Protein AF-A0A7C5QD88-F1 (afdb_monomer)

pLDDT: mean 73.01, std 22.37, range [31.55, 97.88]

Nearest PDB structures (foldseek):
  8i4v-assembly1_A  TM=3.794E-01  e=3.112E-02  Saccharomyces cerevisiae S288C
  8tsc-assembly1_B  TM=4.139E-01  e=9.519E-02  Homo sapiens
  5fi4-assembly1_B  TM=4.188E-01  e=1.524E-01  Homo sapiens
  4ke2-assembly1_A  TM=5.888E-01  e=1.701E+00  Pseudopleuronectes americanus
  8dk2-assembly1_D  TM=2.712E-01  e=7.038E-01  Pseudomonas aeruginosa PA14

Sequence (225 aa):
MRVELLTALALTLFLLSSPLTAFAQEPNDIPLGKRITAELRSLIESHKDMVKEAVAEIKALKQELQEQKFSIIRQYLDEVKRARDEIKSQIDSLVNQFRAGNISRDDFLSQMYLLKERMKALAKSSEKLGELLSRFSKEASQKMRQTIEELKQANKEFGQSVAETARKIGETARAEALEHGRRAGNATQTGTQRGPPPRNEPPSQHAGSGANATQTHTPPGRRNR

Foldseek 3Di:
DPVVVVVVVVVVVVVPDDDDDDDDDDDDDCPLVNVLVVVLVVLVVVLVVLVVVLVVVLVVLVVVLVVVLVVLVVVLVVVLVVLVVVLVVVLVVLVVCVVVVVDDPVRSVVVVVVSVVSNVVSVVCVVVSVVVNVVSVVVSVVVNVVSVVVNVVSVVVSVVVVVVSVVVSVVVVVVVVVVVVVVVVVVVVPDDDDDDDDDDDDDDDDDDDDDDDDDDDDDDDDDDD

Solvent-accessible surface area (backbone atoms only — not comparable to full-atom values): 13737 Å² total; per-residue (Å²): 140,78,63,71,73,55,55,62,60,52,61,69,60,68,75,73,80,73,90,81,83,87,83,89,85,83,80,99,58,78,52,66,70,58,50,52,52,49,52,52,49,51,53,49,51,53,50,52,49,53,53,50,49,52,54,49,50,56,52,48,54,53,50,52,48,51,52,52,52,50,47,55,53,48,54,51,52,51,51,53,49,51,53,50,53,50,51,50,53,50,49,55,51,50,53,52,36,45,75,71,63,75,45,53,72,67,57,52,51,53,53,50,50,52,55,50,51,50,53,52,50,55,61,54,47,55,56,55,51,52,50,51,54,51,51,51,54,48,55,50,52,48,53,54,47,49,58,51,50,52,51,51,51,53,53,50,53,50,53,50,52,52,51,52,50,53,48,53,51,53,53,51,53,50,52,53,52,51,51,50,51,51,54,55,54,54,61,70,74,75,75,84,83,89,82,86,85,88,80,89,86,88,90,83,90,86,87,83,88,85,83,89,83,88,82,83,83,80,81,86,83,84,83,80,130

Radius of gyration: 42.61 Å; Cα contacts (8 Å, |Δi|>4): 41; chains: 1; bounding box: 92×54×127 Å

Mean predicted aligned error: 17.83 Å

Organism: Caldiarchaeum subterraneum (NCBI:txid311458)

Structure (mmCIF, N/CA/C/O backbone):
data_AF-A0A7C5QD88-F1
#
_entry.id   AF-A0A7C5QD88-F1
#
loop_
_atom_site.group_PDB
_atom_site.id
_atom_site.type_symbol
_atom_site.label_atom_id
_atom_site.label_alt_id
_atom_site.label_comp_id
_atom_site.label_asym_id
_atom_site.label_entity_id
_atom_site.label_seq_id
_atom_site.pdbx_PDB_ins_code
_atom_site.Cartn_x
_atom_site.Cartn_y
_atom_site.Cartn_z
_atom_site.occupancy
_atom_site.B_iso_or_equiv
_atom_site.auth_seq_id
_atom_site.auth_comp_id
_atom_site.auth_asym_id
_atom_site.auth_atom_id
_atom_site.pdbx_PDB_model_num
ATOM 1 N N . MET A 1 1 ? 10.228 20.635 -12.181 1.00 43.62 1 MET A N 1
ATOM 2 C CA . MET A 1 1 ? 10.974 19.453 -12.678 1.00 43.62 1 MET A CA 1
ATOM 3 C C . MET A 1 1 ? 10.062 18.392 -13.323 1.00 43.62 1 MET A C 1
ATOM 5 O O . MET A 1 1 ? 10.152 17.221 -12.990 1.00 43.62 1 MET A O 1
ATOM 9 N N . ARG A 1 2 ? 9.158 18.759 -14.244 1.00 40.31 2 ARG A N 1
ATOM 10 C CA . ARG A 1 2 ? 8.376 17.783 -15.046 1.00 40.31 2 ARG A CA 1
ATOM 11 C C . ARG A 1 2 ? 8.616 17.915 -16.555 1.00 40.31 2 ARG A C 1
ATOM 13 O O . ARG A 1 2 ? 8.072 17.139 -17.323 1.00 40.31 2 ARG A O 1
ATOM 20 N N . VAL A 1 3 ? 9.438 18.883 -16.963 1.00 35.38 3 VAL A N 1
ATOM 21 C CA . VAL A 1 3 ? 9.660 19.239 -18.373 1.00 35.38 3 VAL A CA 1
ATOM 22 C C . VAL A 1 3 ? 10.972 18.648 -18.907 1.00 35.38 3 VAL A C 1
ATOM 24 O O . VAL A 1 3 ? 11.054 18.311 -20.079 1.00 35.38 3 VAL A O 1
ATOM 27 N N . GLU A 1 4 ? 11.958 18.393 -18.042 1.00 36.09 4 GLU A N 1
ATOM 28 C CA . GLU A 1 4 ? 13.275 17.871 -18.453 1.00 36.09 4 GLU A CA 1
ATOM 29 C C . GLU A 1 4 ? 13.286 16.364 -18.763 1.00 36.09 4 GLU A C 1
ATOM 31 O O . GLU A 1 4 ? 14.152 15.881 -19.484 1.00 36.09 4 GLU A O 1
ATOM 36 N N . LEU A 1 5 ? 12.295 15.611 -18.273 1.00 41.69 5 LEU A N 1
ATOM 37 C CA . LEU A 1 5 ? 12.170 14.169 -18.538 1.00 41.69 5 LEU A CA 1
ATOM 38 C C . LEU A 1 5 ? 11.492 13.881 -19.893 1.00 41.69 5 LEU A C 1
ATOM 40 O O . LEU A 1 5 ? 11.631 12.792 -20.440 1.00 41.69 5 LEU A O 1
ATOM 44 N N . LEU A 1 6 ? 10.787 14.872 -20.453 1.00 39.81 6 LEU A N 1
ATOM 45 C CA . LEU A 1 6 ? 10.125 14.787 -21.759 1.00 39.81 6 LEU A CA 1
ATOM 46 C C . LEU A 1 6 ? 11.051 15.199 -22.912 1.00 39.81 6 LEU A C 1
ATOM 48 O O . LEU A 1 6 ? 10.918 14.678 -24.016 1.00 39.81 6 LEU A O 1
ATOM 52 N N . THR A 1 7 ? 12.024 16.078 -22.668 1.00 40.16 7 THR A N 1
ATOM 53 C CA . THR A 1 7 ? 12.977 16.521 -23.697 1.00 40.16 7 THR A CA 1
ATOM 54 C C . THR A 1 7 ? 14.039 15.466 -24.018 1.00 40.16 7 THR A C 1
ATOM 56 O O . THR A 1 7 ? 14.433 15.346 -25.176 1.00 40.16 7 THR A O 1
ATOM 59 N N . ALA A 1 8 ? 14.432 14.629 -23.052 1.00 42.78 8 ALA A N 1
ATOM 60 C CA . ALA A 1 8 ? 15.337 13.500 -23.301 1.00 42.78 8 ALA A CA 1
ATOM 61 C C . ALA A 1 8 ? 14.686 12.382 -24.145 1.00 42.78 8 ALA A C 1
ATOM 63 O O . ALA A 1 8 ? 15.358 11.748 -24.955 1.00 42.78 8 ALA A O 1
ATOM 64 N N . LEU A 1 9 ? 13.368 12.183 -24.008 1.00 45.47 9 LEU A N 1
ATOM 65 C CA . LEU A 1 9 ? 12.599 11.190 -24.770 1.00 45.47 9 LEU A CA 1
ATOM 66 C C . LEU A 1 9 ? 12.338 11.628 -26.227 1.00 45.47 9 LEU A C 1
ATOM 68 O O . LEU A 1 9 ? 12.163 10.796 -27.112 1.00 45.47 9 LEU A O 1
ATOM 72 N N . ALA A 1 10 ? 12.313 12.938 -26.489 1.00 42.28 10 ALA A N 1
ATOM 73 C CA . ALA A 1 10 ? 12.099 13.479 -27.831 1.00 42.28 10 ALA A CA 1
ATOM 74 C C . ALA A 1 10 ? 13.358 13.390 -28.715 1.00 42.28 10 ALA A C 1
ATOM 76 O O . ALA A 1 10 ? 13.247 13.246 -29.932 1.00 42.28 10 ALA A O 1
ATOM 77 N N . LEU A 1 11 ? 14.555 13.427 -28.116 1.00 40.12 11 LEU A N 1
ATOM 78 C CA . LEU A 1 11 ? 15.814 13.396 -28.866 1.00 40.12 11 LEU A CA 1
ATOM 79 C C . LEU A 1 11 ? 16.168 11.989 -29.383 1.00 40.12 11 LEU A C 1
ATOM 81 O O . LEU A 1 11 ? 16.803 11.860 -30.426 1.00 40.12 11 LEU A O 1
ATOM 85 N N . THR A 1 12 ? 15.707 10.932 -28.708 1.00 45.72 12 THR A N 1
ATOM 86 C CA . THR A 1 12 ? 15.864 9.542 -29.169 1.00 45.72 12 THR A CA 1
ATOM 87 C C . THR A 1 12 ? 14.880 9.168 -30.278 1.00 45.72 12 THR A C 1
ATOM 89 O O . THR A 1 12 ? 15.181 8.287 -31.079 1.00 45.72 12 THR A O 1
ATOM 92 N N . LEU A 1 13 ? 13.745 9.871 -30.396 1.00 42.06 13 LEU A N 1
ATOM 93 C CA . LEU A 1 13 ? 12.765 9.633 -31.461 1.00 42.06 13 LEU A CA 1
ATOM 94 C C . LEU A 1 13 ? 13.120 10.317 -32.796 1.00 42.06 13 LEU A C 1
ATOM 96 O O . LEU A 1 13 ? 12.648 9.878 -33.840 1.00 42.06 13 LEU A O 1
ATOM 100 N N . PHE A 1 14 ? 13.954 11.365 -32.797 1.00 38.69 14 PHE A N 1
ATOM 101 C CA . PHE A 1 14 ? 14.286 12.128 -34.015 1.00 38.69 14 PHE A CA 1
ATOM 102 C C . PHE A 1 14 ? 15.412 11.501 -34.864 1.00 38.69 14 PHE A C 1
ATOM 104 O O . PHE A 1 14 ? 15.616 11.885 -36.011 1.00 38.69 14 PHE A O 1
ATOM 111 N N . LEU A 1 15 ? 16.116 10.487 -34.349 1.00 41.09 15 LEU A N 1
ATOM 112 C CA . LEU A 1 15 ? 17.108 9.715 -35.116 1.00 41.09 15 LEU A CA 1
ATOM 113 C C . LEU A 1 15 ? 16.478 8.590 -35.965 1.00 41.09 15 LEU A C 1
ATOM 115 O O . LEU A 1 15 ? 17.194 7.883 -36.671 1.00 41.09 15 LEU A O 1
ATOM 119 N N . LEU A 1 16 ? 15.148 8.428 -35.927 1.00 46.31 16 LEU A N 1
ATOM 120 C CA . LEU A 1 16 ? 14.417 7.368 -36.634 1.00 46.31 16 LEU A CA 1
ATOM 121 C C . LEU A 1 16 ? 14.120 7.639 -38.126 1.00 46.31 16 LEU A C 1
ATOM 123 O O . LEU A 1 16 ? 13.532 6.774 -38.771 1.00 46.31 16 LEU A O 1
ATOM 127 N N . SER A 1 17 ? 14.494 8.782 -38.711 1.00 36.28 17 SER A N 1
ATOM 128 C CA . SER A 1 17 ? 14.026 9.165 -40.060 1.00 36.28 17 SER A CA 1
ATOM 129 C C . SER A 1 17 ? 15.133 9.419 -41.089 1.00 36.28 17 SER A C 1
ATOM 131 O O . SER A 1 17 ? 15.135 10.460 -41.742 1.00 36.28 17 SER A O 1
ATOM 133 N N . SER A 1 18 ? 16.037 8.456 -41.285 1.00 35.22 18 SER A N 1
ATOM 134 C CA . SER A 1 18 ? 16.932 8.436 -42.456 1.00 35.22 18 SER A CA 1
ATOM 135 C C . SER A 1 18 ? 16.804 7.113 -43.224 1.00 35.22 18 SER A C 1
ATOM 137 O O . SER A 1 18 ? 17.222 6.076 -42.705 1.00 35.22 18 SER A O 1
ATOM 139 N N . PRO A 1 19 ? 16.258 7.105 -44.455 1.00 41.12 19 PRO A N 1
ATOM 140 C CA . PRO A 1 19 ? 16.309 5.939 -45.325 1.00 41.12 19 PRO A CA 1
ATOM 141 C C . PRO A 1 19 ? 17.670 5.913 -46.037 1.00 41.12 19 PRO A C 1
ATOM 143 O O . PRO A 1 19 ? 17.974 6.803 -46.827 1.00 41.12 19 PRO A O 1
ATOM 146 N N . LEU A 1 20 ? 18.505 4.906 -45.769 1.00 44.50 20 LEU A N 1
ATOM 147 C CA . LEU A 1 20 ? 19.727 4.666 -46.545 1.00 44.50 20 LEU A CA 1
ATOM 148 C C . LEU A 1 20 ? 19.475 3.542 -47.554 1.00 44.50 20 LEU A C 1
ATOM 150 O O . LEU A 1 20 ? 19.298 2.377 -47.199 1.00 44.50 20 LEU A O 1
ATOM 154 N N . THR A 1 21 ? 19.417 3.944 -48.821 1.00 41.06 21 THR A N 1
ATOM 155 C CA . THR A 1 21 ? 19.306 3.111 -50.021 1.00 41.06 21 THR A CA 1
ATOM 156 C C . THR A 1 21 ? 20.467 2.128 -50.164 1.00 41.06 21 THR A C 1
ATOM 158 O O . THR A 1 21 ? 21.621 2.440 -49.875 1.00 41.06 21 THR A O 1
ATOM 161 N N . ALA A 1 22 ? 20.120 0.934 -50.640 1.00 49.97 22 ALA A N 1
ATOM 162 C CA . ALA A 1 22 ? 20.981 -0.222 -50.819 1.00 49.97 22 ALA A CA 1
ATOM 163 C C . ALA A 1 22 ? 22.002 -0.064 -51.959 1.00 49.97 22 ALA A C 1
ATOM 165 O O . ALA A 1 22 ? 21.662 0.422 -53.032 1.00 49.97 22 ALA A O 1
ATOM 166 N N . PHE A 1 23 ? 23.202 -0.616 -51.758 1.00 39.78 23 PHE A N 1
ATOM 167 C CA . PHE A 1 23 ? 24.013 -1.198 -52.829 1.00 39.78 23 PHE A CA 1
ATOM 168 C C . PHE A 1 23 ? 24.585 -2.542 -52.367 1.00 39.78 23 PHE A C 1
ATOM 170 O O . PHE A 1 23 ? 25.006 -2.707 -51.219 1.00 39.78 23 PHE A O 1
ATOM 177 N N . ALA A 1 24 ? 24.506 -3.519 -53.267 1.00 52.31 24 ALA A N 1
ATOM 178 C CA . ALA A 1 24 ? 24.833 -4.920 -53.061 1.00 52.31 24 ALA A CA 1
ATOM 179 C C . ALA A 1 24 ? 26.224 -5.248 -53.613 1.00 52.31 24 ALA A C 1
ATOM 181 O O . ALA A 1 24 ? 26.490 -4.939 -54.768 1.00 52.31 24 ALA A O 1
ATOM 182 N N . GLN A 1 25 ? 27.048 -5.935 -52.817 1.00 35.19 25 GLN A N 1
ATOM 183 C CA . GLN A 1 25 ? 27.953 -6.998 -53.271 1.00 35.19 25 GLN A CA 1
ATOM 184 C C . GLN A 1 25 ? 28.475 -7.768 -52.044 1.00 35.19 25 GLN A C 1
ATOM 186 O O . GLN A 1 25 ? 28.917 -7.150 -51.078 1.00 35.19 25 GLN A O 1
ATOM 191 N N . GLU A 1 26 ? 28.388 -9.101 -52.061 1.00 36.50 26 GLU A N 1
ATOM 192 C CA . GLU A 1 26 ? 29.140 -9.996 -51.164 1.00 36.50 26 GLU A CA 1
ATOM 193 C C . GLU A 1 26 ? 30.238 -10.695 -51.978 1.00 36.50 26 GLU A C 1
ATOM 195 O O . GLU A 1 26 ? 30.024 -11.011 -53.151 1.00 36.50 26 GLU A O 1
ATOM 200 N N . PRO A 1 27 ? 31.423 -10.893 -51.378 1.00 47.06 27 PRO A N 1
ATOM 201 C CA . PRO A 1 27 ? 31.681 -12.180 -50.736 1.00 47.06 27 PRO A CA 1
ATOM 202 C C . PRO A 1 27 ? 32.275 -12.028 -49.324 1.00 47.06 27 PRO A C 1
ATOM 204 O O . PRO A 1 27 ? 33.259 -11.329 -49.123 1.00 47.06 27 PRO A O 1
ATOM 207 N N . ASN A 1 28 ? 31.673 -12.723 -48.358 1.00 50.69 28 ASN A N 1
ATOM 208 C CA . ASN A 1 28 ? 32.242 -13.172 -47.076 1.00 50.69 28 ASN A CA 1
ATOM 209 C C . ASN A 1 28 ? 32.961 -12.199 -46.122 1.00 50.69 28 ASN A C 1
ATOM 211 O O . ASN A 1 28 ? 33.552 -12.646 -45.144 1.00 50.69 28 ASN A O 1
ATOM 215 N N . ASP A 1 29 ? 32.807 -10.893 -46.286 1.00 56.00 29 ASP A N 1
ATOM 216 C CA . ASP A 1 29 ? 33.040 -9.944 -45.205 1.00 56.00 29 ASP A CA 1
ATOM 217 C C . ASP A 1 29 ? 31.831 -9.032 -45.106 1.00 56.00 29 ASP A C 1
ATOM 219 O O . ASP A 1 29 ? 31.587 -8.210 -45.986 1.00 56.00 29 ASP A O 1
ATOM 223 N N . ILE A 1 30 ? 31.044 -9.184 -44.033 1.00 59.38 30 ILE A N 1
ATOM 224 C CA . ILE A 1 30 ? 29.964 -8.240 -43.737 1.00 59.38 30 ILE A CA 1
ATOM 225 C C . ILE A 1 30 ? 30.607 -6.845 -43.757 1.00 59.38 30 ILE A C 1
ATOM 227 O O . ILE A 1 30 ? 31.489 -6.610 -42.921 1.00 59.38 30 ILE A O 1
ATOM 231 N N . PRO A 1 31 ? 30.215 -5.946 -44.684 1.00 69.75 31 PRO A N 1
ATOM 232 C CA . PRO A 1 31 ? 30.849 -4.644 -44.817 1.00 69.75 31 PRO A CA 1
ATOM 233 C C . PRO A 1 31 ? 30.768 -3.915 -43.482 1.00 69.75 31 PRO A C 1
ATOM 235 O O . PRO A 1 31 ? 29.743 -4.008 -42.800 1.00 69.75 31 PRO A O 1
ATOM 238 N N . LEU A 1 32 ? 31.835 -3.207 -43.104 1.00 68.06 32 LEU A N 1
ATOM 239 C CA . LEU A 1 32 ? 31.995 -2.583 -41.787 1.00 68.06 32 LEU A CA 1
ATOM 240 C C . LEU A 1 32 ? 30.719 -1.843 -41.343 1.00 68.06 32 LEU A C 1
ATOM 242 O O . LEU A 1 32 ? 30.215 -2.068 -40.246 1.00 68.06 32 LEU A O 1
ATOM 246 N N . GLY A 1 33 ? 30.098 -1.074 -42.245 1.00 69.94 33 GLY A N 1
ATOM 247 C CA . GLY A 1 33 ? 28.828 -0.385 -41.987 1.00 69.94 33 GLY A CA 1
ATOM 248 C C . GLY A 1 33 ? 27.661 -1.299 -41.575 1.00 69.94 33 GLY A C 1
ATOM 249 O O . GLY A 1 33 ? 26.877 -0.929 -40.701 1.00 69.94 33 GLY A O 1
ATOM 250 N N . LYS A 1 34 ? 27.546 -2.513 -42.133 1.00 78.06 34 LYS A N 1
ATOM 251 C CA . LYS A 1 34 ? 26.525 -3.498 -41.733 1.00 78.06 34 LYS A CA 1
ATOM 252 C C . LYS A 1 34 ? 26.831 -4.126 -40.367 1.00 78.06 34 LYS A C 1
ATOM 254 O O . LYS A 1 34 ? 25.889 -4.311 -39.600 1.00 78.06 34 LYS A O 1
ATOM 259 N N . ARG A 1 35 ? 28.104 -4.397 -40.030 1.00 73.56 35 ARG A N 1
ATOM 260 C CA . ARG A 1 35 ? 28.497 -4.901 -38.690 1.00 73.56 35 ARG A CA 1
ATOM 261 C C . ARG A 1 35 ? 28.203 -3.866 -37.607 1.00 73.56 35 ARG A C 1
ATOM 263 O O . ARG A 1 35 ? 27.539 -4.171 -36.626 1.00 73.56 35 ARG A O 1
ATOM 270 N N . ILE A 1 36 ? 28.588 -2.620 -37.862 1.00 74.25 36 ILE A N 1
ATOM 271 C CA . ILE A 1 36 ? 28.322 -1.470 -36.993 1.00 74.25 36 ILE A CA 1
ATOM 272 C C . ILE A 1 36 ? 26.826 -1.289 -36.745 1.00 74.25 36 ILE A C 1
ATOM 274 O O . ILE A 1 36 ? 26.381 -1.124 -35.611 1.00 74.25 36 ILE A O 1
ATOM 278 N N . THR A 1 37 ? 26.036 -1.332 -37.820 1.00 77.75 37 THR A N 1
ATOM 279 C CA . THR A 1 37 ? 24.582 -1.185 -37.724 1.00 77.75 37 THR A CA 1
ATOM 280 C C . THR A 1 37 ? 23.969 -2.333 -36.922 1.00 77.75 37 THR A C 1
ATOM 282 O O . THR A 1 37 ? 23.038 -2.103 -36.154 1.00 77.75 37 THR A O 1
ATOM 285 N N . ALA A 1 38 ? 24.486 -3.557 -37.067 1.00 79.38 38 ALA A N 1
ATOM 286 C CA . ALA A 1 38 ? 24.029 -4.713 -36.303 1.00 79.38 38 ALA A CA 1
ATOM 287 C C . ALA A 1 38 ? 24.369 -4.598 -34.806 1.00 79.38 38 ALA A C 1
ATOM 289 O O . ALA A 1 38 ? 23.486 -4.821 -33.980 1.00 79.38 38 ALA A O 1
ATOM 290 N N . GLU A 1 39 ? 25.590 -4.187 -34.451 1.00 77.94 39 GLU A N 1
ATOM 291 C CA . GLU A 1 39 ? 26.005 -3.987 -33.053 1.00 77.94 39 GLU A CA 1
ATOM 292 C C . GLU A 1 39 ? 25.211 -2.868 -32.371 1.00 77.94 39 GLU A C 1
ATOM 294 O O . GLU A 1 39 ? 24.648 -3.077 -31.297 1.00 77.94 39 GLU A O 1
ATOM 299 N N . LEU A 1 40 ? 25.078 -1.705 -33.020 1.00 78.44 40 LEU A N 1
ATOM 300 C CA . LEU A 1 40 ? 24.272 -0.600 -32.494 1.00 78.44 40 LEU A CA 1
ATOM 301 C C . LEU A 1 40 ? 22.803 -0.998 -32.344 1.00 78.44 40 LEU A C 1
ATOM 303 O O . LEU A 1 40 ? 22.187 -0.695 -31.325 1.00 78.44 40 LEU A O 1
ATOM 307 N N . ARG A 1 41 ? 22.237 -1.711 -33.326 1.00 82.38 41 ARG A N 1
ATOM 308 C CA . ARG A 1 41 ? 20.860 -2.214 -33.241 1.00 82.38 41 ARG A CA 1
ATOM 309 C C . ARG A 1 41 ? 20.696 -3.205 -32.088 1.00 82.38 41 ARG A C 1
ATOM 311 O O . ARG A 1 41 ? 19.703 -3.114 -31.375 1.00 82.38 41 ARG A O 1
ATOM 318 N N . SER A 1 42 ? 21.659 -4.103 -31.880 1.00 85.31 42 SER A N 1
ATOM 319 C CA . SER A 1 42 ? 21.651 -5.048 -30.758 1.00 85.31 42 SER A CA 1
ATOM 320 C C . SER A 1 42 ? 21.698 -4.327 -29.410 1.00 85.31 42 SER A C 1
ATOM 322 O O . SER A 1 42 ? 20.930 -4.653 -28.508 1.00 85.31 42 SER A O 1
ATOM 324 N N . LEU A 1 43 ? 22.563 -3.317 -29.280 1.00 79.88 43 LEU A N 1
ATOM 325 C CA . LEU A 1 43 ? 22.693 -2.523 -28.060 1.00 79.88 43 LEU A CA 1
ATOM 326 C C . LEU A 1 43 ? 21.413 -1.721 -27.772 1.00 79.88 43 LEU A C 1
ATOM 328 O O . LEU A 1 43 ? 20.952 -1.674 -26.633 1.00 79.88 43 LEU A O 1
ATOM 332 N N . ILE A 1 44 ? 20.808 -1.129 -28.807 1.00 81.75 44 ILE A N 1
ATOM 333 C CA . ILE A 1 44 ? 19.544 -0.384 -28.705 1.00 81.75 44 ILE A CA 1
ATOM 334 C C . ILE A 1 44 ? 18.391 -1.298 -28.288 1.00 81.75 44 ILE A C 1
ATOM 336 O O . ILE A 1 44 ? 17.623 -0.921 -27.406 1.00 81.75 44 ILE A O 1
ATOM 340 N N . GLU A 1 45 ? 18.243 -2.476 -28.902 1.00 88.12 45 GLU A N 1
ATOM 341 C CA . GLU A 1 45 ? 17.158 -3.396 -28.535 1.00 88.12 45 GLU A CA 1
ATOM 342 C C . GLU A 1 45 ? 17.339 -3.936 -27.113 1.00 88.12 45 GLU A C 1
ATOM 344 O O . GLU A 1 45 ? 16.387 -3.899 -26.336 1.00 88.12 45 GLU A O 1
ATOM 349 N N . SER A 1 46 ? 18.564 -4.299 -26.715 1.00 84.00 46 SER A N 1
ATOM 350 C CA . SER A 1 46 ? 18.858 -4.692 -25.329 1.00 84.00 46 SER A CA 1
ATOM 351 C C . SER A 1 46 ? 18.483 -3.594 -24.329 1.00 84.00 46 SER A C 1
ATOM 353 O O . SER A 1 46 ? 17.802 -3.852 -23.337 1.00 84.00 46 SER A O 1
ATOM 355 N N . HIS A 1 47 ? 18.852 -2.343 -24.610 1.00 83.75 47 HIS A N 1
ATOM 356 C CA . HIS A 1 47 ? 18.507 -1.222 -23.744 1.00 83.75 47 HIS A CA 1
ATOM 357 C C . HIS A 1 47 ? 17.006 -0.936 -23.697 1.00 83.75 47 HIS A C 1
ATOM 359 O O . HIS A 1 47 ? 16.442 -0.680 -22.634 1.00 83.75 47 HIS A O 1
ATOM 365 N N . LYS A 1 48 ? 16.335 -1.022 -24.844 1.00 85.75 48 LYS A N 1
ATOM 366 C CA . LYS A 1 48 ? 14.886 -0.863 -24.948 1.00 85.75 48 LYS A CA 1
ATOM 367 C C . LYS A 1 48 ? 14.146 -1.916 -24.130 1.00 85.75 48 LYS A C 1
ATOM 369 O O . LYS A 1 48 ? 13.135 -1.579 -23.517 1.00 85.75 48 LYS A O 1
ATOM 374 N N . ASP A 1 49 ? 14.634 -3.149 -24.095 1.00 87.62 49 ASP A N 1
ATOM 375 C CA . ASP A 1 49 ? 14.032 -4.204 -23.284 1.00 87.62 49 ASP A CA 1
ATOM 376 C C . ASP A 1 49 ? 14.246 -3.964 -21.784 1.00 87.62 49 ASP A C 1
ATOM 378 O O . ASP A 1 49 ? 13.264 -3.998 -21.042 1.00 87.62 49 ASP A O 1
ATOM 382 N N . MET A 1 50 ? 15.443 -3.545 -21.354 1.00 82.81 50 MET A N 1
ATOM 383 C CA . MET A 1 50 ? 15.689 -3.132 -19.959 1.00 82.81 50 MET A CA 1
ATOM 384 C C . MET A 1 50 ? 14.786 -1.967 -19.518 1.00 82.81 50 MET A C 1
ATOM 386 O O . MET A 1 50 ? 14.205 -1.985 -18.433 1.00 82.81 50 MET A O 1
ATOM 390 N N . VAL A 1 51 ? 14.614 -0.947 -20.366 1.00 83.25 51 VAL A N 1
ATOM 391 C CA . VAL A 1 51 ? 13.737 0.196 -20.058 1.00 83.25 51 VAL A CA 1
ATOM 392 C C . VAL A 1 51 ? 12.273 -0.242 -19.967 1.00 83.25 51 VAL A C 1
ATOM 394 O O . VAL A 1 51 ? 11.550 0.216 -19.079 1.00 83.25 51 VAL A O 1
ATOM 397 N N . LYS A 1 52 ? 11.806 -1.120 -20.865 1.00 88.38 52 LYS A N 1
ATOM 398 C CA . LYS A 1 52 ? 10.435 -1.656 -20.797 1.00 88.38 52 LYS A CA 1
ATOM 399 C C . LYS A 1 52 ? 10.208 -2.440 -19.510 1.00 88.38 52 LYS A C 1
ATOM 401 O O . LYS A 1 52 ? 9.152 -2.271 -18.903 1.00 88.38 52 LYS A O 1
ATOM 406 N N . GLU A 1 53 ? 11.170 -3.269 -19.119 1.00 88.50 53 GLU A N 1
ATOM 407 C CA . GLU A 1 53 ? 11.113 -4.065 -17.896 1.00 88.50 53 GLU A CA 1
ATOM 408 C C . GLU A 1 53 ? 11.022 -3.165 -16.660 1.00 88.50 53 GLU A C 1
ATOM 410 O O . GLU A 1 53 ? 10.058 -3.271 -15.905 1.00 88.50 53 GLU A O 1
ATOM 415 N N . ALA A 1 54 ? 11.904 -2.169 -16.538 1.00 83.62 54 ALA A N 1
ATOM 416 C CA . ALA A 1 54 ? 11.857 -1.203 -15.439 1.00 83.62 54 ALA A CA 1
ATOM 417 C C . ALA A 1 54 ? 10.528 -0.422 -15.392 1.00 83.62 54 ALA A C 1
ATOM 419 O O . ALA A 1 54 ? 9.961 -0.175 -14.326 1.00 83.62 54 ALA A O 1
ATOM 420 N N . VAL A 1 55 ? 9.976 -0.038 -16.550 1.00 85.31 55 VAL A N 1
ATOM 421 C CA . VAL A 1 55 ? 8.659 0.621 -16.615 1.00 85.31 55 VAL A CA 1
ATOM 422 C C . VAL A 1 55 ? 7.537 -0.323 -16.175 1.00 85.31 55 VAL A C 1
ATOM 424 O O . VAL A 1 55 ? 6.586 0.127 -15.527 1.00 85.31 55 VAL A O 1
ATOM 427 N N . ALA A 1 56 ? 7.610 -1.605 -16.534 1.00 90.19 56 ALA A N 1
ATOM 428 C CA . ALA A 1 56 ? 6.647 -2.609 -16.098 1.00 90.19 56 ALA A CA 1
ATOM 429 C C . ALA A 1 56 ? 6.726 -2.823 -14.580 1.00 90.19 56 ALA A C 1
ATOM 431 O O . ALA A 1 56 ? 5.689 -2.804 -13.917 1.00 90.19 56 ALA A O 1
ATOM 432 N N . GLU A 1 57 ? 7.933 -2.909 -14.026 1.00 88.88 57 GLU A N 1
ATOM 433 C CA . GLU A 1 57 ? 8.167 -3.050 -12.590 1.00 88.88 57 GLU A CA 1
ATOM 434 C C . GLU A 1 57 ? 7.637 -1.844 -11.803 1.00 88.88 57 GLU A C 1
ATOM 436 O O . GLU A 1 57 ? 6.866 -2.009 -10.861 1.00 88.88 57 GLU A O 1
ATOM 441 N N . ILE A 1 58 ? 7.930 -0.612 -12.236 1.00 87.00 58 ILE A N 1
ATOM 442 C CA . ILE A 1 58 ? 7.404 0.604 -11.589 1.00 87.00 58 ILE A CA 1
ATOM 443 C C . ILE A 1 58 ? 5.868 0.629 -11.614 1.00 87.00 58 ILE A C 1
ATOM 445 O O . ILE A 1 58 ? 5.229 1.047 -10.642 1.00 87.00 58 ILE A O 1
ATOM 449 N N . LYS A 1 59 ? 5.248 0.199 -12.722 1.00 88.88 59 LYS A N 1
ATOM 450 C CA . LYS A 1 59 ? 3.784 0.099 -12.815 1.00 88.88 59 LYS A CA 1
ATOM 451 C C . LYS A 1 59 ? 3.234 -0.943 -11.844 1.00 88.88 59 LYS A C 1
ATOM 453 O O . LYS A 1 59 ? 2.261 -0.635 -11.154 1.00 88.88 59 LYS A O 1
ATOM 458 N N . ALA A 1 60 ? 3.859 -2.116 -11.775 1.00 91.00 60 ALA A N 1
ATOM 459 C CA . ALA A 1 60 ? 3.471 -3.189 -10.867 1.00 91.00 60 ALA A CA 1
ATOM 460 C C . ALA A 1 60 ? 3.601 -2.748 -9.402 1.00 91.00 60 ALA A C 1
ATOM 462 O O . ALA A 1 60 ? 2.620 -2.804 -8.665 1.00 91.00 60 ALA A O 1
ATOM 463 N N . LEU A 1 61 ? 4.743 -2.169 -9.015 1.00 89.44 61 LEU A N 1
ATOM 464 C CA . LEU A 1 61 ? 4.976 -1.622 -7.674 1.00 89.44 61 LEU A CA 1
ATOM 465 C C . LEU A 1 61 ? 3.926 -0.577 -7.288 1.00 89.44 61 LEU A C 1
ATOM 467 O O . LEU A 1 61 ? 3.448 -0.545 -6.155 1.00 89.44 61 LEU A O 1
ATOM 471 N N . LYS A 1 62 ? 3.532 0.291 -8.225 1.00 88.00 62 LYS A N 1
ATOM 472 C CA . LYS A 1 62 ? 2.487 1.289 -7.972 1.00 88.00 62 LYS A CA 1
ATOM 473 C C . LYS A 1 62 ? 1.119 0.645 -7.730 1.00 88.00 62 LYS A C 1
ATOM 475 O O . LYS A 1 62 ? 0.369 1.143 -6.890 1.00 88.00 62 LYS A O 1
ATOM 480 N N . GLN A 1 63 ? 0.770 -0.397 -8.481 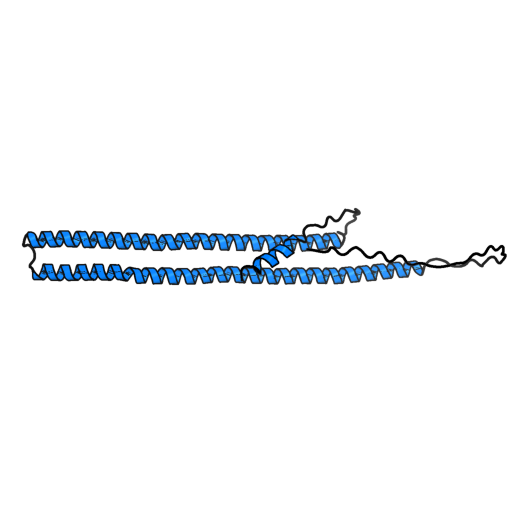1.00 90.25 63 GLN A N 1
ATOM 481 C CA . GLN A 1 63 ? -0.492 -1.118 -8.303 1.00 90.25 63 GLN A CA 1
ATOM 482 C C . GLN A 1 63 ? -0.502 -1.876 -6.976 1.00 90.25 63 GLN A C 1
ATOM 484 O O . GLN A 1 63 ? -1.402 -1.657 -6.168 1.00 90.25 63 GLN A O 1
ATOM 489 N N . GLU A 1 64 ? 0.551 -2.649 -6.710 1.00 90.69 64 GLU A N 1
ATOM 490 C CA . GLU A 1 64 ? 0.752 -3.367 -5.451 1.00 90.69 64 GLU A CA 1
ATOM 491 C C . GLU A 1 64 ? 0.646 -2.411 -4.255 1.00 90.69 64 GLU A C 1
ATOM 493 O O . GLU A 1 64 ? -0.061 -2.687 -3.285 1.00 90.69 64 GLU A O 1
ATOM 498 N N . LEU A 1 65 ? 1.256 -1.225 -4.356 1.00 89.94 65 LEU A N 1
ATOM 499 C CA . LEU A 1 65 ? 1.165 -0.200 -3.325 1.00 89.94 65 LEU A CA 1
ATOM 500 C C . LEU A 1 65 ? -0.280 0.223 -3.039 1.00 89.94 65 LEU A C 1
ATOM 502 O O . LEU A 1 65 ? -0.679 0.381 -1.881 1.00 89.94 65 LEU A O 1
ATOM 506 N N . GLN A 1 66 ? -1.058 0.480 -4.091 1.00 88.50 66 GLN A N 1
ATOM 507 C CA . GLN A 1 66 ? -2.448 0.886 -3.927 1.00 88.50 66 GLN A CA 1
ATOM 508 C C . GLN A 1 66 ? -3.262 -0.229 -3.276 1.00 88.50 66 GLN A C 1
ATOM 510 O O . GLN A 1 66 ? -4.004 0.042 -2.331 1.00 88.50 66 GLN A O 1
ATOM 515 N N . GLU A 1 67 ? -3.090 -1.467 -3.728 1.00 92.81 67 GLU A N 1
ATOM 516 C CA . GLU A 1 67 ? -3.778 -2.633 -3.179 1.00 92.81 67 GLU A CA 1
ATOM 517 C C . GLU A 1 67 ? -3.441 -2.854 -1.703 1.00 92.81 67 GLU A C 1
ATOM 519 O O . GLU A 1 67 ? -4.347 -2.960 -0.875 1.00 92.81 67 GLU A O 1
ATOM 524 N N . GLN A 1 68 ? -2.157 -2.822 -1.343 1.00 90.50 68 GLN A N 1
ATOM 525 C CA . GLN A 1 68 ? -1.702 -2.961 0.040 1.00 90.50 68 GLN A CA 1
ATOM 526 C C . GLN A 1 68 ? -2.236 -1.833 0.928 1.00 90.50 68 GLN A C 1
ATOM 528 O O . GLN A 1 68 ? -2.753 -2.096 2.016 1.00 90.50 68 GLN A O 1
ATOM 533 N N . LYS A 1 69 ? -2.220 -0.581 0.448 1.00 90.19 69 LYS A N 1
ATOM 534 C CA . LYS A 1 69 ? -2.819 0.551 1.170 1.00 90.19 69 LYS A CA 1
ATOM 535 C C . LYS A 1 69 ? -4.308 0.323 1.436 1.00 90.19 69 LYS A C 1
ATOM 537 O O . LYS A 1 69 ? -4.773 0.548 2.554 1.00 90.19 69 LYS A O 1
ATOM 542 N N . PHE A 1 70 ? -5.064 -0.105 0.425 1.00 92.56 70 PHE A N 1
ATOM 543 C CA . PHE A 1 70 ? -6.486 -0.402 0.593 1.00 92.56 70 PHE A CA 1
ATOM 544 C C . PHE A 1 70 ? -6.716 -1.583 1.534 1.00 92.56 70 PHE A C 1
ATOM 546 O O . PHE A 1 70 ? -7.650 -1.531 2.330 1.00 92.56 70 PHE A O 1
ATOM 553 N N . SER A 1 71 ? -5.863 -2.607 1.486 1.00 93.81 71 SER A N 1
ATOM 554 C CA . SER A 1 71 ? -5.924 -3.752 2.395 1.00 93.81 71 SER A CA 1
ATOM 555 C C . SER A 1 71 ? -5.757 -3.322 3.853 1.00 93.81 71 SER A C 1
ATOM 557 O O . SER A 1 71 ? -6.608 -3.649 4.676 1.00 93.81 71 SER A O 1
ATOM 559 N N . ILE A 1 72 ? -4.736 -2.514 4.162 1.00 91.19 72 ILE A N 1
ATOM 560 C CA . ILE A 1 72 ? -4.490 -1.991 5.518 1.00 91.19 72 ILE A CA 1
ATOM 561 C C . ILE A 1 72 ? -5.697 -1.184 6.017 1.00 91.19 72 ILE A C 1
ATOM 563 O O . ILE A 1 72 ? -6.157 -1.367 7.142 1.00 91.19 72 ILE A O 1
ATOM 567 N N . ILE A 1 73 ? -6.244 -0.305 5.169 1.00 92.12 73 ILE A N 1
ATOM 568 C CA . ILE A 1 73 ? -7.411 0.513 5.529 1.00 92.12 73 ILE A CA 1
ATOM 569 C C . ILE A 1 73 ? -8.638 -0.368 5.787 1.00 92.12 73 ILE A C 1
ATOM 571 O O . ILE A 1 73 ? -9.349 -0.142 6.764 1.00 92.12 73 ILE A O 1
ATOM 575 N N . ARG A 1 74 ? -8.898 -1.366 4.934 1.00 94.12 74 ARG A N 1
ATOM 576 C CA . ARG A 1 74 ? -10.031 -2.289 5.105 1.00 94.12 74 ARG A CA 1
ATOM 577 C C . ARG A 1 74 ? -9.911 -3.090 6.396 1.00 94.12 74 ARG A C 1
ATOM 579 O O . ARG A 1 74 ? -10.860 -3.096 7.170 1.00 94.12 74 ARG A O 1
ATOM 586 N N . GLN A 1 75 ? -8.746 -3.685 6.651 1.00 92.00 75 GLN A N 1
ATOM 587 C CA . GLN A 1 75 ? -8.479 -4.442 7.877 1.00 92.00 75 GLN A CA 1
ATOM 588 C C . GLN A 1 75 ? -8.743 -3.591 9.121 1.00 92.00 75 GLN A C 1
ATOM 590 O O . GLN A 1 75 ? -9.504 -3.998 9.995 1.00 92.00 75 GLN A O 1
ATOM 595 N N . TYR A 1 76 ? -8.219 -2.364 9.151 1.00 92.38 76 TYR A N 1
ATOM 596 C CA . TYR A 1 76 ? -8.467 -1.444 10.257 1.00 92.38 76 TYR A CA 1
ATOM 597 C C . TYR A 1 76 ? -9.954 -1.096 10.428 1.00 92.38 76 TYR A C 1
ATOM 599 O O . TYR A 1 76 ? -10.466 -1.074 11.547 1.00 92.38 76 TYR A O 1
ATOM 607 N N . LEU A 1 77 ? -10.673 -0.813 9.336 1.00 91.75 77 LEU A N 1
ATOM 608 C CA . LEU A 1 77 ? -12.102 -0.496 9.407 1.00 91.75 77 LEU A CA 1
ATOM 609 C C . LEU A 1 77 ? -12.920 -1.676 9.941 1.00 91.75 77 LEU A C 1
ATOM 611 O O . LEU A 1 77 ? -13.825 -1.466 10.753 1.00 91.75 77 LEU A O 1
ATOM 615 N N . ASP A 1 78 ? -12.585 -2.895 9.524 1.00 94.00 78 ASP A N 1
ATOM 616 C CA . ASP A 1 78 ? -13.234 -4.112 10.001 1.00 94.00 78 ASP A CA 1
ATOM 617 C C . ASP A 1 78 ? -12.948 -4.355 11.487 1.00 94.00 78 ASP A C 1
ATOM 619 O O . ASP A 1 78 ? -13.869 -4.664 12.245 1.00 94.00 78 ASP A O 1
ATOM 623 N N . GLU A 1 79 ? -11.708 -4.157 11.935 1.00 91.56 79 GLU A N 1
ATOM 624 C CA . GLU A 1 79 ? -11.324 -4.254 13.347 1.00 91.56 79 GLU A CA 1
ATOM 625 C C . GLU A 1 79 ? -12.065 -3.230 14.215 1.00 91.56 79 GLU A C 1
ATOM 627 O O . GLU A 1 79 ? -12.661 -3.589 15.232 1.00 91.56 79 GLU A O 1
ATOM 632 N N . VAL A 1 80 ? -12.103 -1.963 13.792 1.00 91.94 80 VAL A N 1
ATOM 633 C CA . VAL A 1 80 ? -12.820 -0.896 14.507 1.00 91.94 80 VAL A CA 1
ATOM 634 C C . VAL A 1 80 ? -14.317 -1.176 14.561 1.00 91.94 80 VAL A C 1
ATOM 636 O O . VAL A 1 80 ? -14.950 -0.950 15.595 1.00 91.94 80 VAL A O 1
ATOM 639 N N . LYS A 1 81 ? -14.902 -1.659 13.462 1.00 94.00 81 LYS A N 1
ATOM 640 C CA . LYS A 1 81 ? -16.318 -2.024 13.424 1.00 94.00 81 LYS A CA 1
ATOM 641 C C . LYS A 1 81 ? -16.608 -3.166 14.398 1.00 94.00 81 LYS A C 1
ATOM 643 O O . LYS A 1 81 ? -17.487 -3.015 15.239 1.00 94.00 81 LYS A O 1
ATOM 648 N N . ARG A 1 82 ? -15.828 -4.251 14.346 1.00 95.38 82 ARG A N 1
ATOM 649 C CA . ARG A 1 82 ? -15.973 -5.402 15.253 1.00 95.38 82 ARG A CA 1
ATOM 650 C C . ARG A 1 82 ? -15.848 -4.993 16.717 1.00 95.38 82 ARG A C 1
ATOM 652 O O . ARG A 1 82 ? -16.722 -5.324 17.508 1.00 95.38 82 ARG A O 1
ATOM 659 N N . ALA A 1 83 ? -14.817 -4.227 17.065 1.00 94.12 83 ALA A N 1
ATOM 660 C CA . ALA A 1 83 ? -14.605 -3.779 18.439 1.00 94.12 83 ALA A CA 1
ATOM 661 C C . ALA A 1 83 ? -15.733 -2.860 18.935 1.00 94.12 83 ALA A C 1
ATOM 663 O O . ALA A 1 83 ? -16.146 -2.943 20.090 1.00 94.12 83 ALA A O 1
ATOM 664 N N . ARG A 1 84 ? -16.269 -1.992 18.067 1.00 94.25 84 ARG A N 1
ATOM 665 C CA . ARG A 1 84 ? -17.437 -1.165 18.400 1.00 94.25 84 ARG A CA 1
ATOM 666 C C . ARG A 1 84 ? -18.670 -2.027 18.666 1.00 94.25 84 ARG A C 1
ATOM 668 O O . ARG A 1 84 ? -19.369 -1.780 19.646 1.00 94.25 84 ARG A O 1
ATOM 675 N N . ASP A 1 85 ? -18.942 -2.994 17.796 1.00 96.50 85 ASP A N 1
ATOM 676 C CA . ASP A 1 85 ? -20.107 -3.871 17.916 1.00 96.50 85 ASP A CA 1
ATOM 677 C C . ASP A 1 85 ? -20.011 -4.735 19.186 1.00 96.50 85 ASP A C 1
ATOM 679 O O . ASP A 1 85 ? -20.992 -4.873 19.917 1.00 96.50 85 ASP A O 1
ATOM 683 N N . GLU A 1 86 ? -18.810 -5.216 19.521 1.00 96.81 86 GLU A N 1
ATOM 684 C CA . GLU A 1 86 ? -18.536 -5.928 20.773 1.00 96.81 86 GLU A CA 1
ATOM 685 C C . GLU A 1 86 ? -18.787 -5.046 22.004 1.00 96.81 86 GLU A C 1
ATOM 687 O O . GLU A 1 86 ? -19.518 -5.447 22.911 1.00 96.81 86 GLU A O 1
ATOM 692 N N . ILE A 1 87 ? -18.243 -3.822 22.030 1.00 96.12 87 ILE A N 1
ATOM 693 C CA . ILE A 1 87 ? -18.469 -2.876 23.133 1.00 96.12 87 ILE A CA 1
ATOM 694 C C . ILE A 1 87 ? -19.962 -2.579 23.285 1.00 96.12 87 ILE A C 1
ATOM 696 O O . ILE A 1 87 ? -20.469 -2.544 24.405 1.00 96.12 87 ILE A O 1
ATOM 700 N N . LYS A 1 88 ? -20.684 -2.390 22.175 1.00 96.88 88 LYS A N 1
ATOM 701 C CA . LYS A 1 88 ? -22.129 -2.157 22.208 1.00 96.88 88 LYS A CA 1
ATOM 702 C C . LYS A 1 88 ? -22.870 -3.346 22.821 1.00 96.88 88 LYS A C 1
ATOM 704 O O . LYS A 1 88 ? -23.677 -3.149 23.723 1.00 96.88 88 LYS A O 1
ATOM 709 N N . SER A 1 89 ? -22.539 -4.567 22.406 1.00 97.88 89 SER A N 1
ATOM 710 C CA . SER A 1 89 ? -23.111 -5.781 22.996 1.00 97.88 89 SER A CA 1
ATOM 711 C C . SER A 1 89 ? -22.801 -5.903 24.493 1.00 97.88 89 SER A C 1
ATOM 713 O O . SER A 1 89 ? -23.659 -6.335 25.264 1.00 97.88 89 SER A O 1
ATOM 715 N N . GLN A 1 90 ? -21.593 -5.525 24.922 1.00 97.19 90 GLN A N 1
ATOM 716 C CA . GLN A 1 90 ? -21.201 -5.522 26.335 1.00 97.19 90 GLN A CA 1
ATOM 717 C C . GLN A 1 90 ? -21.994 -4.478 27.135 1.00 97.19 90 GLN A C 1
ATOM 719 O O . GLN A 1 90 ? -22.442 -4.782 28.238 1.00 97.19 90 GLN A O 1
ATOM 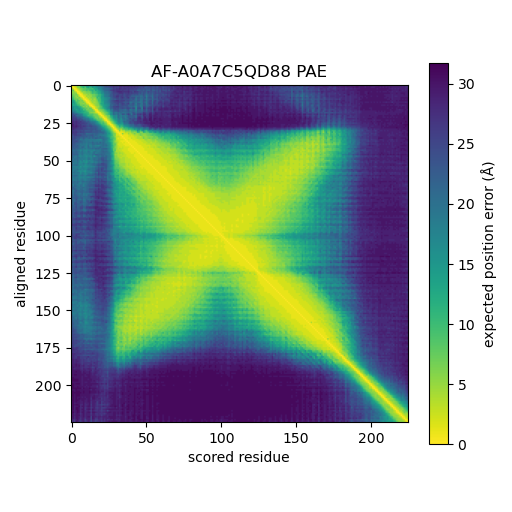724 N N . ILE A 1 91 ? -22.234 -3.288 26.569 1.00 96.94 91 ILE A N 1
ATOM 725 C CA . ILE A 1 91 ? -23.099 -2.261 27.171 1.00 96.94 91 ILE A CA 1
ATOM 726 C C . ILE A 1 91 ? -24.522 -2.796 27.351 1.00 96.94 91 ILE A C 1
ATOM 728 O O . ILE A 1 91 ? -25.058 -2.720 28.455 1.00 96.94 91 ILE A O 1
ATOM 732 N N . ASP A 1 92 ? -25.119 -3.364 26.302 1.00 97.88 92 ASP A N 1
ATOM 733 C CA . ASP A 1 92 ? -26.494 -3.873 26.354 1.00 97.88 92 ASP A CA 1
ATOM 734 C C . ASP A 1 92 ? -26.630 -4.995 27.400 1.00 97.88 92 ASP A C 1
ATOM 736 O O . ASP A 1 92 ? -27.556 -4.989 28.217 1.00 97.88 92 ASP A O 1
ATOM 740 N N . SER A 1 93 ? -25.662 -5.918 27.446 1.00 97.56 93 SER A N 1
ATOM 741 C CA . SER A 1 93 ? -25.599 -6.967 28.471 1.00 97.56 93 SER A CA 1
ATOM 742 C C . SER A 1 93 ? -25.496 -6.385 29.881 1.00 97.56 93 SER A C 1
ATOM 744 O O . SER A 1 93 ? -26.223 -6.808 30.780 1.00 97.56 93 SER A O 1
ATOM 746 N N . LEU A 1 94 ? -24.620 -5.400 30.085 1.00 97.25 94 LEU A N 1
ATOM 747 C CA . LEU A 1 94 ? -24.399 -4.792 31.393 1.00 97.25 94 LEU A CA 1
ATOM 748 C C . LEU A 1 94 ? -25.638 -4.033 31.889 1.00 97.25 94 LEU A C 1
ATOM 750 O O . LEU A 1 94 ? -26.017 -4.143 33.055 1.00 97.25 94 LEU A O 1
ATOM 754 N N . VAL A 1 95 ? -26.309 -3.301 30.995 1.00 97.19 95 VAL A N 1
ATOM 755 C CA . VAL A 1 95 ? -27.576 -2.618 31.292 1.00 97.19 95 VAL A CA 1
ATOM 756 C C . VAL A 1 95 ? -28.650 -3.625 31.698 1.00 97.19 95 VAL A C 1
ATOM 758 O O . VAL A 1 95 ? -29.365 -3.390 32.673 1.00 97.19 95 VAL A O 1
ATOM 761 N N . ASN A 1 96 ? -28.751 -4.757 31.001 1.00 97.56 96 ASN A N 1
ATOM 762 C CA . ASN A 1 96 ? -29.710 -5.807 31.342 1.00 97.56 96 ASN A CA 1
ATOM 763 C C . ASN A 1 96 ? -29.403 -6.451 32.702 1.00 97.56 96 ASN A C 1
ATOM 765 O O 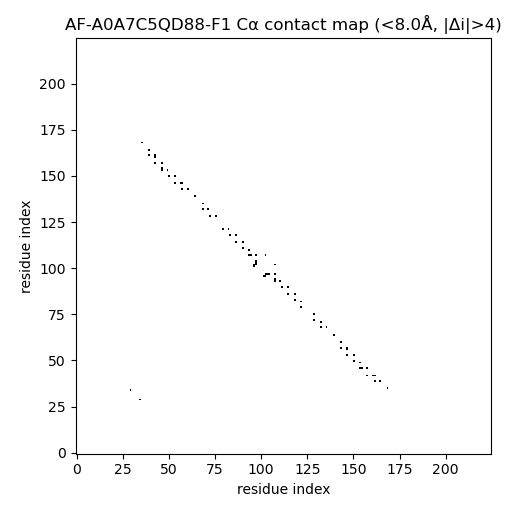. ASN A 1 96 ? -30.317 -6.639 33.501 1.00 97.56 96 ASN A O 1
ATOM 769 N N . GLN A 1 97 ? -28.131 -6.729 33.002 1.00 97.25 97 GLN A N 1
ATOM 770 C CA . GLN A 1 97 ? -27.713 -7.267 34.302 1.00 97.25 97 GLN A CA 1
ATOM 771 C C . GLN A 1 97 ? -28.022 -6.305 35.454 1.00 97.25 97 GLN A C 1
ATOM 773 O O . GLN A 1 97 ? -28.512 -6.740 36.495 1.00 97.25 97 GLN A O 1
ATOM 778 N N . PHE A 1 98 ? -27.796 -5.003 35.259 1.00 97.25 98 PHE A N 1
ATOM 779 C CA . PHE A 1 98 ? -28.125 -3.991 36.262 1.00 97.25 98 PHE A CA 1
ATOM 780 C C . PHE A 1 98 ? -29.636 -3.870 36.479 1.00 97.25 98 PHE A C 1
ATOM 782 O O . PHE A 1 98 ? -30.097 -3.859 37.617 1.00 97.25 98 PHE A O 1
ATOM 789 N N . ARG A 1 99 ? -30.426 -3.850 35.396 1.00 96.31 99 ARG A N 1
ATOM 790 C CA . ARG A 1 99 ? -31.898 -3.821 35.475 1.00 96.31 99 ARG A CA 1
ATOM 791 C C . ARG A 1 99 ? -32.478 -5.049 36.171 1.00 96.31 99 ARG A C 1
ATOM 793 O O . ARG A 1 99 ? -33.474 -4.922 36.871 1.00 96.31 99 ARG A O 1
ATOM 800 N N . ALA A 1 100 ? -31.859 -6.211 35.984 1.00 97.31 100 ALA A N 1
ATOM 801 C CA . ALA A 1 100 ? -32.239 -7.446 36.660 1.00 97.31 100 ALA A CA 1
ATOM 802 C C . ALA A 1 100 ? -31.807 -7.494 38.140 1.00 97.31 100 ALA A C 1
ATOM 804 O O . ALA A 1 100 ? -32.184 -8.426 38.842 1.00 97.31 100 ALA A O 1
ATOM 805 N N . GLY A 1 101 ? -31.020 -6.521 38.620 1.00 96.50 101 GLY A N 1
ATOM 806 C CA . GLY A 1 101 ? -30.482 -6.510 39.983 1.00 96.50 101 GLY A CA 1
ATOM 807 C C . GLY A 1 101 ? -29.338 -7.503 40.213 1.00 96.50 101 GLY A C 1
ATOM 808 O O . GLY A 1 101 ? -28.978 -7.757 41.357 1.00 96.50 101 GLY A O 1
ATOM 809 N N . ASN A 1 102 ? -28.752 -8.055 39.144 1.00 97.06 102 ASN A N 1
ATOM 810 C CA . ASN A 1 102 ? -27.688 -9.063 39.228 1.00 97.06 102 ASN A CA 1
ATOM 811 C C . ASN A 1 102 ? -26.315 -8.469 39.570 1.00 97.06 102 ASN A C 1
ATOM 813 O O . ASN A 1 102 ? -25.408 -9.204 39.950 1.00 97.06 102 ASN A O 1
ATOM 817 N N . ILE A 1 103 ? -26.144 -7.158 39.389 1.00 97.00 103 ILE A N 1
ATOM 818 C CA . ILE A 1 103 ? -24.908 -6.432 39.692 1.00 97.00 103 ILE A CA 1
ATOM 819 C C . ILE A 1 103 ? -25.220 -5.185 40.509 1.00 97.00 103 ILE A C 1
ATOM 821 O O . ILE A 1 103 ? -26.287 -4.580 40.365 1.00 97.00 103 ILE A O 1
ATOM 825 N N . SER A 1 104 ? -24.271 -4.784 41.353 1.00 97.25 104 SER A N 1
ATOM 826 C CA . SER A 1 104 ? -24.396 -3.557 42.130 1.00 97.25 104 SER A CA 1
ATOM 827 C C . SER A 1 104 ? -24.251 -2.315 41.242 1.00 97.25 104 SER A C 1
ATOM 829 O O . SER A 1 104 ? -23.757 -2.363 40.110 1.00 97.25 104 SER A O 1
ATOM 831 N N . ARG A 1 105 ? -24.667 -1.160 41.771 1.00 95.88 105 ARG A N 1
ATOM 832 C CA . ARG A 1 105 ? -24.463 0.133 41.105 1.00 95.88 105 ARG A CA 1
ATOM 833 C C . ARG A 1 105 ? -22.980 0.433 40.887 1.00 95.88 105 ARG A C 1
ATOM 835 O O . ARG A 1 105 ? -22.624 0.953 39.831 1.00 95.88 105 ARG A O 1
ATOM 842 N N . ASP A 1 106 ? -22.138 0.102 41.858 1.00 97.19 106 ASP A N 1
ATOM 843 C CA . ASP A 1 106 ? -20.705 0.387 41.794 1.00 97.19 106 ASP A CA 1
ATOM 844 C C . ASP A 1 106 ? -20.011 -0.499 40.753 1.00 97.19 106 ASP A C 1
ATOM 846 O O . ASP A 1 106 ? -19.192 -0.003 39.971 1.00 97.19 106 ASP A O 1
ATOM 850 N N . ASP A 1 107 ? -20.415 -1.770 40.644 1.00 96.44 107 ASP A N 1
ATOM 851 C CA . ASP A 1 107 ? -19.933 -2.676 39.595 1.00 96.44 107 ASP A CA 1
ATOM 852 C C . ASP A 1 107 ? -20.350 -2.191 38.204 1.00 96.44 107 ASP A C 1
ATOM 854 O O . ASP A 1 107 ? -19.531 -2.145 37.283 1.00 96.44 107 ASP A O 1
ATOM 858 N N . PHE A 1 108 ? -21.611 -1.771 38.053 1.00 97.44 108 PHE A N 1
ATOM 859 C CA . PHE A 1 108 ? -22.126 -1.216 36.802 1.00 97.44 108 PHE A CA 1
ATOM 860 C C . PHE A 1 108 ? -21.324 0.013 36.353 1.00 97.44 108 PHE A C 1
ATOM 862 O O . PHE A 1 108 ? -20.877 0.086 35.206 1.00 97.44 108 PHE A O 1
ATOM 869 N N . LEU A 1 109 ? -21.109 0.978 37.255 1.00 97.00 109 LEU A N 1
ATOM 870 C CA . LEU A 1 109 ? -20.369 2.203 36.945 1.00 97.00 109 LEU A CA 1
ATOM 871 C C . LEU A 1 109 ? -18.903 1.916 36.607 1.00 97.00 109 LEU A C 1
ATOM 873 O O . LEU A 1 109 ? -18.375 2.495 35.654 1.00 97.00 109 LEU A O 1
ATOM 877 N N . SER A 1 110 ? -18.265 0.998 37.333 1.00 97.62 110 SER A N 1
ATOM 878 C CA . SER A 1 110 ? -16.875 0.598 37.090 1.00 97.62 110 SER A CA 1
ATOM 879 C C . SER A 1 110 ? -16.705 -0.058 35.717 1.00 97.62 110 SER A C 1
ATOM 881 O O . SER A 1 110 ? -15.806 0.304 34.952 1.00 97.62 110 SER A O 1
ATOM 883 N N . GLN A 1 111 ? -17.608 -0.971 35.348 1.00 96.69 111 GLN A N 1
ATOM 884 C CA . GLN A 1 111 ? -17.581 -1.621 34.036 1.00 96.69 111 GLN A CA 1
ATOM 885 C C . GLN A 1 111 ? -17.925 -0.647 32.897 1.00 96.69 111 GLN A C 1
ATOM 887 O O . GLN A 1 111 ? -17.291 -0.686 31.839 1.00 96.69 111 GLN A O 1
ATOM 892 N N . MET A 1 112 ? -18.849 0.295 33.116 1.00 96.19 112 MET A N 1
ATOM 893 C CA . MET A 1 112 ? -19.114 1.376 32.157 1.00 96.19 112 MET A CA 1
ATOM 894 C C . MET A 1 112 ? -17.936 2.306 31.946 1.00 96.19 112 MET A C 1
ATOM 896 O O . MET A 1 112 ? -17.655 2.693 30.808 1.00 96.19 112 MET A O 1
ATOM 900 N N . TYR A 1 113 ? -17.214 2.629 33.011 1.00 96.81 113 TYR A N 1
ATOM 901 C CA . TYR A 1 113 ? -15.993 3.403 32.897 1.00 96.81 113 TYR A CA 1
ATOM 902 C C . TYR A 1 113 ? -14.935 2.666 32.061 1.00 96.81 113 TYR A C 1
ATOM 904 O O . TYR A 1 113 ? -14.358 3.254 31.144 1.00 96.81 113 TYR A O 1
ATOM 912 N N . LEU A 1 114 ? -14.742 1.363 32.291 1.00 96.44 114 LEU A N 1
ATOM 913 C CA . LEU A 1 114 ? -13.802 0.552 31.513 1.00 96.44 114 LEU A CA 1
ATOM 914 C C . LEU A 1 114 ? -14.172 0.495 30.021 1.00 96.44 114 LEU A C 1
ATOM 916 O O . LEU A 1 114 ? -13.307 0.650 29.156 1.00 96.44 114 LEU A O 1
ATOM 920 N N . LEU A 1 115 ? -15.456 0.309 29.704 1.00 96.44 115 LEU A N 1
ATOM 921 C CA . LEU A 1 115 ? -15.944 0.276 28.321 1.00 96.44 115 LEU A CA 1
ATOM 922 C C . LEU A 1 115 ? -15.793 1.633 27.624 1.00 96.44 115 LEU A C 1
ATOM 924 O O . LEU A 1 115 ? -15.402 1.689 26.455 1.00 96.44 115 LEU A O 1
ATOM 928 N N . LYS A 1 116 ? -15.997 2.736 28.352 1.00 95.00 116 LYS A N 1
ATOM 929 C CA . LYS A 1 116 ? -15.711 4.091 27.866 1.00 95.00 116 LYS A CA 1
ATOM 930 C C . LYS A 1 116 ? -14.227 4.280 27.541 1.00 95.00 116 LYS A C 1
ATOM 932 O O . LYS A 1 116 ? -13.902 4.813 26.478 1.00 95.00 116 LYS A O 1
ATOM 937 N N . GLU A 1 117 ? -13.324 3.835 28.413 1.00 96.31 117 GLU A N 1
ATOM 938 C CA . GLU A 1 117 ? -11.883 3.918 28.149 1.00 96.31 117 GLU A CA 1
ATOM 939 C C . GLU A 1 117 ? -11.468 3.031 26.965 1.00 96.31 117 GLU A C 1
ATO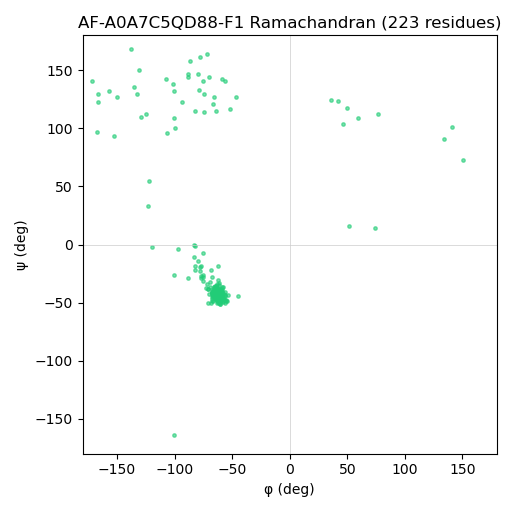M 941 O O . GLU A 1 117 ? -10.675 3.468 26.129 1.00 96.31 117 GLU A O 1
ATOM 946 N N . ARG A 1 118 ? -12.077 1.848 26.791 1.00 94.12 118 ARG A N 1
ATOM 947 C CA . ARG A 1 118 ? -11.896 1.030 25.576 1.00 94.12 118 ARG A CA 1
ATOM 948 C C . ARG A 1 118 ? -12.341 1.757 24.306 1.00 94.12 118 ARG A C 1
ATOM 950 O O . ARG A 1 118 ? -11.587 1.773 23.336 1.00 94.12 118 ARG A O 1
ATOM 957 N N . MET A 1 119 ? -13.507 2.409 24.298 1.00 91.56 119 MET A N 1
ATOM 958 C CA . MET A 1 119 ? -13.943 3.213 23.142 1.00 91.56 119 MET A CA 1
ATOM 959 C C . MET A 1 119 ? -12.967 4.350 22.830 1.00 91.56 119 MET A C 1
ATOM 961 O O . MET A 1 119 ? -12.657 4.615 21.668 1.00 91.56 119 MET A O 1
ATOM 965 N N . LYS A 1 120 ? -12.457 5.020 23.866 1.00 92.44 120 LYS A N 1
ATOM 966 C CA . LYS A 1 120 ? -11.473 6.096 23.720 1.00 92.44 120 LYS A CA 1
ATOM 967 C C . LYS A 1 120 ? -10.145 5.575 23.166 1.00 92.44 120 LYS A C 1
ATOM 969 O O . LYS A 1 120 ? -9.547 6.221 22.307 1.00 92.44 120 LYS A O 1
ATOM 974 N N . ALA A 1 121 ? -9.700 4.403 23.614 1.00 92.00 121 ALA A N 1
ATOM 975 C CA . ALA A 1 121 ? -8.528 3.726 23.066 1.00 92.00 121 ALA A CA 1
ATOM 976 C C . ALA A 1 121 ? -8.732 3.341 21.591 1.00 92.00 121 ALA A C 1
ATOM 978 O O . ALA A 1 121 ? -7.828 3.541 20.781 1.00 92.00 121 ALA A O 1
ATOM 979 N N . LEU A 1 122 ? -9.931 2.879 21.220 1.00 89.06 122 LEU A N 1
ATOM 980 C CA . LEU A 1 122 ? -10.291 2.596 19.830 1.00 89.06 122 LEU A CA 1
ATOM 981 C C . LEU A 1 122 ? -10.213 3.859 18.960 1.00 89.06 122 LEU A C 1
ATOM 983 O O . LEU A 1 122 ? -9.648 3.820 17.873 1.00 89.06 122 LEU A O 1
ATOM 987 N N . ALA A 1 123 ? -10.697 5.003 19.451 1.00 84.25 123 ALA A N 1
ATOM 988 C CA . ALA A 1 123 ? -10.575 6.274 18.736 1.00 84.25 123 ALA A CA 1
ATOM 989 C C . ALA A 1 123 ? -9.103 6.675 18.517 1.00 84.25 123 ALA A C 1
ATOM 991 O O . ALA A 1 123 ? -8.730 7.086 17.418 1.00 84.25 123 ALA A O 1
ATOM 992 N N . LYS A 1 124 ? -8.245 6.477 19.526 1.00 88.50 124 LYS A N 1
ATOM 993 C CA . LYS A 1 124 ? -6.793 6.709 19.418 1.00 88.50 124 LYS A CA 1
ATOM 994 C C . LYS A 1 124 ? -6.081 5.720 18.492 1.00 88.50 124 LYS A C 1
ATOM 996 O O . LYS A 1 124 ? -5.020 6.038 17.973 1.00 88.50 124 LYS A O 1
ATOM 1001 N N . SER A 1 125 ? -6.647 4.539 18.237 1.00 87.75 125 SER A N 1
ATOM 1002 C CA . SER A 1 125 ? -6.049 3.574 17.300 1.00 87.75 125 SER A CA 1
ATOM 1003 C C . SER A 1 125 ? -5.959 4.103 15.858 1.00 87.75 125 SER A C 1
ATOM 1005 O O . SER A 1 125 ? -5.114 3.641 15.094 1.00 87.75 125 SER A O 1
ATOM 1007 N N . SER A 1 126 ? -6.730 5.142 15.512 1.00 82.75 126 SER A N 1
ATOM 1008 C CA . SER A 1 126 ? -6.624 5.845 14.224 1.00 82.75 126 SER A CA 1
ATOM 1009 C C . SER A 1 126 ? -5.265 6.514 14.005 1.00 82.75 126 SER A C 1
ATOM 1011 O O . SER A 1 126 ? -4.783 6.577 12.875 1.00 82.75 126 SER A O 1
ATOM 1013 N N . GLU A 1 127 ? -4.604 6.943 15.081 1.00 86.88 127 GLU A N 1
ATOM 1014 C CA . GLU A 1 127 ? -3.243 7.476 15.038 1.00 86.88 127 GLU A CA 1
ATOM 1015 C C . GLU A 1 127 ? -2.248 6.381 14.632 1.00 86.88 127 GLU A C 1
ATOM 1017 O O . GLU A 1 127 ? -1.423 6.590 13.744 1.00 86.88 127 GLU A O 1
ATOM 1022 N N . LYS A 1 128 ? -2.415 5.162 15.169 1.00 86.25 128 LYS A N 1
ATOM 1023 C CA . LYS A 1 128 ? -1.611 3.990 14.782 1.00 86.25 128 LYS A CA 1
ATOM 1024 C C . LYS A 1 128 ? -1.813 3.610 13.315 1.00 86.25 128 LYS A C 1
ATOM 1026 O O . LYS A 1 128 ? -0.844 3.262 12.644 1.00 86.25 128 LYS A O 1
ATOM 1031 N N . LEU A 1 129 ? -3.040 3.707 12.792 1.00 88.88 129 LEU A N 1
ATOM 1032 C CA . LEU A 1 129 ? -3.282 3.539 11.354 1.00 88.88 129 LEU A CA 1
ATOM 1033 C C . LEU A 1 129 ? -2.505 4.586 10.546 1.00 88.88 129 LEU A C 1
ATOM 1035 O O . LEU A 1 129 ? -1.866 4.247 9.552 1.00 88.88 129 LEU A O 1
ATOM 1039 N N . GLY A 1 130 ? -2.548 5.850 10.973 1.00 89.25 130 GLY A N 1
ATOM 1040 C CA . GLY A 1 130 ? -1.785 6.929 10.348 1.00 89.25 130 GLY A CA 1
ATOM 1041 C C . GLY A 1 130 ? -0.282 6.637 10.317 1.00 89.25 130 GLY A C 1
ATOM 1042 O O . GLY A 1 130 ? 0.358 6.798 9.275 1.00 89.25 130 GLY A O 1
ATOM 1043 N N . GLU A 1 131 ? 0.275 6.138 11.421 1.00 91.12 131 GLU A N 1
ATOM 1044 C CA . GLU A 1 131 ? 1.677 5.721 11.500 1.00 91.12 131 GLU A CA 1
ATOM 1045 C C . GLU A 1 131 ? 2.002 4.561 10.553 1.00 91.12 131 GLU A C 1
ATOM 1047 O O . GLU A 1 131 ? 2.999 4.630 9.831 1.00 91.12 131 GLU A O 1
ATOM 1052 N N . LEU A 1 132 ? 1.163 3.521 10.517 1.00 89.44 132 LEU A N 1
ATOM 1053 C CA . LEU A 1 132 ? 1.333 2.374 9.620 1.00 89.44 132 LEU A CA 1
ATOM 1054 C C . LEU A 1 132 ? 1.316 2.808 8.153 1.00 89.44 132 LEU A C 1
ATOM 1056 O O . LEU A 1 132 ? 2.218 2.459 7.395 1.00 89.44 132 LEU A O 1
ATOM 1060 N N . LEU A 1 133 ? 0.345 3.638 7.767 1.00 90.88 133 LEU A N 1
ATOM 1061 C CA . LEU A 1 133 ? 0.250 4.181 6.412 1.00 90.88 133 LEU A CA 1
ATOM 1062 C C . LEU A 1 133 ? 1.453 5.066 6.056 1.00 90.88 133 LEU A C 1
ATOM 1064 O O . LEU A 1 133 ? 1.922 5.041 4.917 1.00 90.88 133 LEU A O 1
ATOM 1068 N N . SER A 1 134 ? 1.971 5.831 7.018 1.00 91.00 134 SER A N 1
ATOM 1069 C CA . SER A 1 134 ? 3.161 6.667 6.834 1.00 91.00 134 SER A CA 1
ATOM 1070 C C . SER A 1 134 ? 4.424 5.830 6.626 1.00 91.00 134 SER A C 1
ATOM 1072 O O . SER A 1 134 ? 5.176 6.080 5.682 1.00 91.00 134 SER A O 1
ATOM 1074 N N . ARG A 1 135 ? 4.647 4.804 7.459 1.00 92.19 135 ARG A N 1
ATOM 1075 C CA . ARG A 1 135 ? 5.776 3.866 7.311 1.00 92.19 135 ARG A CA 1
ATOM 1076 C C . ARG A 1 135 ? 5.714 3.142 5.974 1.00 92.19 135 ARG A C 1
ATOM 1078 O O . ARG A 1 135 ? 6.674 3.196 5.213 1.00 92.19 135 ARG A O 1
ATOM 1085 N N . PHE A 1 136 ? 4.547 2.605 5.644 1.00 89.88 136 PHE A N 1
ATOM 1086 C CA . PHE A 1 136 ? 4.293 1.955 4.368 1.00 89.88 136 PHE A CA 1
ATOM 1087 C C . PHE A 1 136 ? 4.615 2.865 3.169 1.00 89.88 136 PHE A C 1
ATOM 1089 O O . PHE A 1 136 ? 5.347 2.489 2.255 1.00 89.88 136 PHE A O 1
ATOM 1096 N N . SER A 1 137 ? 4.138 4.116 3.194 1.00 88.06 137 SER A N 1
ATOM 1097 C CA . SER A 1 137 ? 4.428 5.085 2.131 1.00 88.06 137 SER A CA 1
ATOM 1098 C C . SER A 1 137 ? 5.924 5.395 1.999 1.00 88.06 137 SER A C 1
ATOM 1100 O O . SER A 1 137 ? 6.387 5.682 0.889 1.00 88.06 137 SER A O 1
ATOM 1102 N N . LYS A 1 138 ? 6.682 5.380 3.103 1.00 92.69 138 LYS A N 1
ATOM 1103 C CA . LYS A 1 138 ? 8.136 5.595 3.092 1.00 92.69 138 LYS A CA 1
ATOM 1104 C C . LYS A 1 138 ? 8.867 4.412 2.470 1.00 92.69 138 LYS A C 1
ATOM 1106 O O . LYS A 1 138 ? 9.660 4.631 1.559 1.00 92.69 138 LYS A O 1
ATOM 1111 N N . GLU A 1 139 ? 8.566 3.196 2.913 1.00 90.69 139 GLU A N 1
ATOM 1112 C CA . GLU A 1 139 ? 9.165 1.961 2.387 1.00 90.69 139 GLU A CA 1
ATOM 1113 C C . GLU A 1 139 ? 8.946 1.841 0.880 1.00 90.69 139 GLU A C 1
ATOM 1115 O O . GLU A 1 139 ? 9.871 1.583 0.112 1.00 90.69 139 GLU A O 1
ATOM 1120 N N . ALA A 1 140 ? 7.739 2.138 0.417 1.00 88.44 140 ALA A N 1
ATOM 1121 C CA . ALA A 1 140 ? 7.468 2.076 -1.004 1.00 88.44 140 ALA A CA 1
ATOM 1122 C C . ALA A 1 140 ? 8.116 3.201 -1.816 1.00 88.44 140 ALA A C 1
ATOM 1124 O O . ALA A 1 140 ? 8.539 2.988 -2.951 1.00 88.44 140 ALA A O 1
ATOM 1125 N N . SER A 1 141 ? 8.237 4.399 -1.237 1.00 88.75 141 SER A N 1
ATOM 1126 C CA . SER A 1 141 ? 9.014 5.474 -1.860 1.00 88.75 141 SER A CA 1
ATOM 1127 C C . SER A 1 141 ? 10.489 5.093 -1.978 1.00 88.75 141 SER A C 1
ATOM 1129 O O . SER A 1 141 ? 11.133 5.479 -2.949 1.00 88.75 141 SER A O 1
ATOM 1131 N N . GLN A 1 142 ? 11.030 4.341 -1.016 1.00 92.38 142 GLN A N 1
ATOM 1132 C CA . GLN A 1 142 ? 12.391 3.810 -1.087 1.00 92.38 142 GLN A CA 1
ATOM 1133 C C . GLN A 1 142 ? 12.525 2.767 -2.196 1.00 92.38 142 GLN A C 1
ATOM 1135 O O . GLN A 1 142 ? 13.406 2.930 -3.035 1.00 92.38 142 GLN A O 1
ATOM 1140 N N . LYS A 1 143 ? 11.617 1.782 -2.270 1.00 89.38 143 LYS A N 1
ATOM 1141 C CA . LYS A 1 143 ? 11.607 0.789 -3.361 1.00 89.38 143 LYS A CA 1
ATOM 1142 C C . LYS A 1 143 ? 11.558 1.455 -4.737 1.00 89.38 143 LYS A C 1
ATOM 1144 O O . LYS A 1 143 ? 12.395 1.195 -5.587 1.00 89.38 143 LYS A O 1
ATOM 1149 N N . MET A 1 144 ? 10.648 2.409 -4.929 1.00 86.44 144 MET A N 1
ATOM 1150 C CA . MET A 1 144 ? 10.531 3.129 -6.200 1.00 86.44 144 MET A CA 1
ATOM 1151 C C . MET A 1 144 ? 11.774 3.969 -6.530 1.00 86.44 144 MET A C 1
ATOM 1153 O O . MET A 1 144 ? 12.152 4.071 -7.694 1.00 86.44 144 MET A O 1
ATOM 1157 N N . ARG A 1 145 ? 12.429 4.577 -5.531 1.00 90.06 145 ARG A N 1
ATOM 1158 C CA . ARG A 1 145 ? 13.710 5.273 -5.744 1.00 90.06 145 ARG A CA 1
ATOM 1159 C C . ARG A 1 145 ? 14.800 4.306 -6.183 1.00 90.06 145 ARG A C 1
ATOM 1161 O O . ARG A 1 145 ? 15.563 4.665 -7.067 1.00 90.06 145 ARG A O 1
ATOM 1168 N N . GLN A 1 146 ? 14.852 3.117 -5.594 1.00 90.62 146 GLN A N 1
ATOM 1169 C CA . GLN A 1 146 ? 15.829 2.100 -5.954 1.00 90.62 146 GLN A CA 1
ATOM 1170 C C . GLN A 1 146 ? 15.687 1.690 -7.426 1.00 90.62 146 GLN A C 1
ATOM 1172 O O . GLN A 1 146 ? 16.649 1.840 -8.172 1.00 90.62 146 GLN A O 1
ATOM 1177 N N . THR A 1 147 ? 14.480 1.334 -7.877 1.00 84.50 147 THR A N 1
ATOM 1178 C CA . THR A 1 147 ? 14.227 0.998 -9.292 1.00 84.50 147 THR A CA 1
ATOM 1179 C C . THR A 1 147 ? 14.585 2.159 -10.235 1.00 84.50 147 THR A C 1
ATOM 1181 O O . THR A 1 147 ? 15.101 1.959 -11.333 1.00 84.50 147 THR A O 1
ATOM 1184 N N . ILE A 1 148 ? 14.350 3.410 -9.815 1.00 86.31 148 ILE A N 1
ATOM 1185 C CA . ILE A 1 148 ? 14.738 4.595 -10.599 1.00 86.31 148 ILE A CA 1
ATOM 1186 C C . ILE A 1 148 ? 16.262 4.752 -10.678 1.00 86.31 148 ILE A C 1
ATOM 1188 O O . ILE A 1 148 ? 16.772 5.122 -11.736 1.00 86.31 148 ILE A O 1
ATOM 1192 N N . GLU A 1 149 ? 16.994 4.529 -9.587 1.00 90.06 149 GLU A N 1
ATOM 1193 C CA . GLU A 1 149 ? 18.459 4.607 -9.598 1.00 90.06 149 GLU A CA 1
ATOM 1194 C C . GLU A 1 149 ? 19.078 3.484 -10.438 1.00 90.06 149 GLU A C 1
ATOM 1196 O O . GLU A 1 149 ? 19.988 3.750 -11.221 1.00 90.06 149 GLU A O 1
ATOM 1201 N N . GLU A 1 150 ? 18.530 2.272 -10.374 1.00 86.50 150 GLU A N 1
ATOM 1202 C CA . GLU A 1 150 ? 18.924 1.156 -11.244 1.00 86.50 150 GLU A CA 1
ATOM 1203 C C . GLU A 1 150 ? 18.711 1.509 -12.725 1.00 86.50 150 GLU A C 1
ATOM 1205 O O . GLU A 1 150 ? 19.622 1.363 -13.542 1.00 86.50 150 GLU A O 1
ATOM 1210 N N . LEU A 1 151 ? 17.566 2.108 -13.071 1.00 86.31 151 LEU A N 1
ATOM 1211 C CA . LEU A 1 151 ? 17.296 2.583 -14.431 1.00 86.31 151 LEU A CA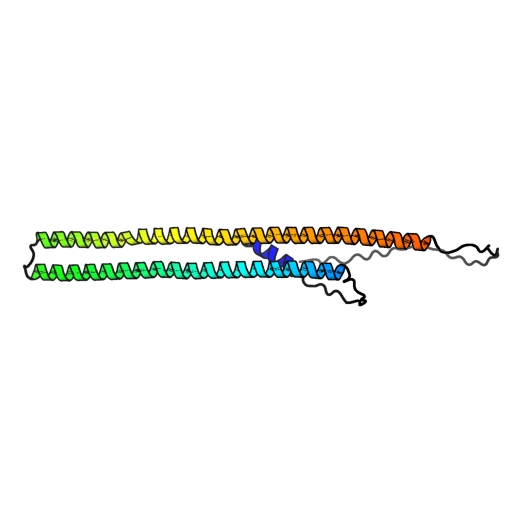 1
ATOM 1212 C C . LEU A 1 151 ? 18.254 3.704 -14.875 1.00 86.31 151 LEU A C 1
ATOM 1214 O O . LEU A 1 151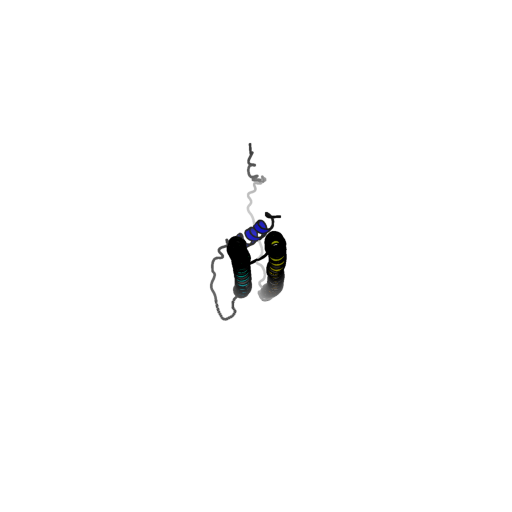 ? 18.695 3.736 -16.026 1.00 86.31 151 LEU A O 1
ATOM 1218 N N . LYS A 1 152 ? 18.594 4.644 -13.985 1.00 86.94 152 LYS A N 1
ATOM 1219 C CA . LYS A 1 152 ? 19.585 5.695 -14.282 1.00 86.94 152 LYS A CA 1
ATOM 1220 C C . LYS A 1 152 ? 20.963 5.104 -14.547 1.00 86.94 152 LYS A C 1
ATOM 1222 O O . LYS A 1 152 ? 21.650 5.565 -15.460 1.00 86.94 152 LYS A O 1
ATOM 1227 N N . GLN A 1 153 ? 21.359 4.109 -13.761 1.00 88.62 153 GLN A N 1
ATOM 1228 C CA . GLN A 1 153 ? 22.630 3.423 -13.931 1.00 88.62 153 GLN A CA 1
ATOM 1229 C C . GLN A 1 153 ? 22.661 2.659 -15.263 1.00 88.62 153 GLN A C 1
ATOM 1231 O O . GLN A 1 153 ? 23.592 2.858 -16.043 1.00 88.62 153 GLN A O 1
ATOM 1236 N N . ALA A 1 154 ? 21.597 1.927 -15.600 1.00 82.00 154 ALA A N 1
ATOM 1237 C CA . ALA A 1 154 ? 21.461 1.257 -16.895 1.00 82.00 154 ALA A CA 1
ATOM 1238 C C . ALA A 1 154 ? 21.525 2.242 -18.083 1.00 82.00 154 ALA A C 1
ATOM 1240 O O . ALA A 1 154 ? 22.185 1.978 -19.089 1.00 82.00 154 ALA A O 1
ATOM 1241 N N . ASN A 1 155 ? 20.900 3.422 -17.969 1.00 82.56 155 ASN A N 1
ATOM 1242 C CA . ASN A 1 155 ? 21.006 4.485 -18.980 1.00 82.56 155 ASN A CA 1
ATOM 1243 C C . ASN A 1 155 ? 22.443 5.003 -19.140 1.00 82.56 155 ASN A C 1
ATOM 1245 O O . ASN A 1 155 ? 22.890 5.275 -20.257 1.00 82.56 155 ASN A O 1
ATOM 1249 N N . LYS A 1 156 ? 23.173 5.160 -18.032 1.00 88.25 156 LYS A N 1
ATOM 1250 C CA . LYS A 1 156 ? 24.568 5.610 -18.049 1.00 88.25 156 LYS A CA 1
ATOM 1251 C C . LYS A 1 156 ? 25.470 4.587 -18.743 1.00 88.25 156 LYS A C 1
ATOM 1253 O O . LYS A 1 156 ? 26.273 4.973 -19.591 1.00 88.25 156 LYS A O 1
ATOM 1258 N N . GLU A 1 157 ? 25.314 3.309 -18.417 1.00 86.88 157 GLU A N 1
ATOM 1259 C CA . GLU A 1 157 ? 26.073 2.201 -19.012 1.00 86.88 157 GLU A CA 1
ATOM 1260 C C . GLU A 1 157 ? 25.779 2.038 -20.506 1.00 86.88 157 GLU A C 1
ATOM 1262 O O . GLU A 1 157 ? 26.698 1.860 -21.309 1.00 86.88 157 GLU A O 1
ATOM 1267 N N . PHE A 1 158 ? 24.516 2.194 -20.910 1.00 84.19 158 PHE A N 1
ATOM 1268 C CA . PHE A 1 158 ? 24.144 2.233 -22.322 1.00 84.19 158 PHE A CA 1
ATOM 1269 C C . PHE A 1 158 ? 24.834 3.389 -23.056 1.00 84.19 158 PHE A C 1
ATOM 1271 O O . PHE A 1 158 ? 25.446 3.175 -24.101 1.00 84.19 158 PHE A O 1
ATOM 1278 N N . GLY A 1 159 ? 24.808 4.603 -22.494 1.00 80.44 159 GLY A N 1
ATOM 1279 C CA . GLY A 1 159 ? 25.488 5.762 -23.081 1.00 80.44 159 GLY A CA 1
ATOM 1280 C C . GLY A 1 159 ? 26.999 5.556 -23.241 1.00 80.44 159 GLY A C 1
ATOM 1281 O O . GLY A 1 159 ? 27.560 5.905 -24.280 1.00 80.44 159 GLY A O 1
ATOM 1282 N N . GLN A 1 160 ? 27.650 4.942 -22.248 1.00 89.19 160 GLN A N 1
ATOM 1283 C CA . GLN A 1 160 ? 29.067 4.566 -22.322 1.00 89.19 160 GLN A CA 1
ATOM 1284 C C . GLN A 1 160 ? 29.320 3.531 -23.423 1.00 89.19 160 GLN A C 1
ATOM 1286 O O . GLN A 1 160 ? 30.194 3.735 -24.262 1.00 89.19 160 GLN A O 1
ATOM 1291 N N . SER A 1 161 ? 28.501 2.482 -23.488 1.00 82.88 161 SER A N 1
ATOM 1292 C CA . SER A 1 161 ? 28.602 1.425 -24.501 1.00 82.88 161 SER A CA 1
ATOM 1293 C C . SER A 1 161 ? 28.417 1.968 -25.924 1.00 82.88 161 SER A C 1
ATOM 1295 O O . SER A 1 161 ? 29.157 1.603 -26.841 1.00 82.88 161 SER A O 1
ATOM 1297 N N . VAL A 1 162 ? 27.475 2.899 -26.120 1.00 81.44 162 VAL A N 1
ATOM 1298 C CA . VAL A 1 162 ? 27.276 3.593 -27.402 1.00 81.44 162 VAL A CA 1
ATOM 1299 C C . VAL A 1 162 ? 28.495 4.450 -27.748 1.00 81.44 162 VAL A C 1
ATOM 1301 O O . VAL A 1 162 ? 28.953 4.416 -28.889 1.00 81.44 162 VAL A O 1
ATOM 1304 N N . ALA A 1 163 ? 29.052 5.192 -26.785 1.00 79.31 163 ALA A N 1
ATOM 1305 C CA . ALA A 1 163 ? 30.233 6.028 -27.003 1.00 79.31 163 ALA A CA 1
ATOM 1306 C C . ALA A 1 163 ? 31.483 5.200 -27.351 1.00 79.31 163 ALA A C 1
ATOM 1308 O O . ALA A 1 163 ? 32.240 5.570 -28.249 1.00 79.31 163 ALA A O 1
ATOM 1309 N N . GLU A 1 164 ? 31.686 4.062 -26.687 1.00 84.88 164 GLU A N 1
ATOM 1310 C CA . GLU A 1 164 ? 32.766 3.123 -26.998 1.00 84.88 164 GLU A CA 1
ATOM 1311 C C . GLU A 1 164 ? 32.601 2.505 -28.385 1.00 84.88 164 GLU A C 1
ATOM 1313 O O . GLU A 1 164 ? 33.564 2.436 -29.150 1.00 84.88 164 GLU A O 1
ATOM 1318 N N . THR A 1 165 ? 31.375 2.116 -28.739 1.00 78.88 165 THR A N 1
ATOM 1319 C CA . THR A 1 165 ? 31.055 1.600 -30.074 1.00 78.88 165 THR A CA 1
ATOM 1320 C C . THR A 1 165 ? 31.343 2.673 -31.129 1.00 78.88 165 THR A C 1
ATOM 1322 O O . THR A 1 165 ? 32.079 2.419 -32.078 1.00 78.88 165 THR A O 1
ATOM 1325 N N . ALA A 1 166 ? 30.889 3.914 -30.921 1.00 74.12 166 ALA A N 1
ATOM 1326 C CA . ALA A 1 166 ? 31.181 5.057 -31.792 1.00 74.12 166 ALA A CA 1
ATOM 1327 C C . ALA A 1 166 ? 32.685 5.346 -31.933 1.00 74.12 166 ALA A C 1
ATOM 1329 O O . ALA A 1 166 ? 33.160 5.663 -33.027 1.00 74.12 166 ALA A O 1
ATOM 1330 N N . ARG A 1 167 ? 33.456 5.205 -30.850 1.00 83.31 167 ARG A N 1
ATOM 1331 C CA . ARG A 1 167 ? 34.912 5.370 -30.879 1.00 83.31 167 ARG A CA 1
ATOM 1332 C C . ARG A 1 167 ? 35.590 4.281 -31.709 1.00 83.31 167 ARG A C 1
ATOM 1334 O O . ARG A 1 167 ? 36.374 4.617 -32.593 1.00 83.31 167 ARG A O 1
ATOM 1341 N N . LYS A 1 168 ? 35.250 3.008 -31.477 1.00 81.44 168 LYS A N 1
ATOM 1342 C CA . LYS A 1 168 ? 35.762 1.869 -32.261 1.00 81.44 168 LYS A CA 1
ATOM 1343 C C . LYS A 1 168 ? 35.437 2.037 -33.743 1.00 81.44 168 LYS A C 1
ATOM 1345 O O . LYS A 1 168 ? 36.311 1.865 -34.586 1.00 81.44 168 LYS A O 1
ATOM 1350 N N . ILE A 1 169 ? 34.220 2.472 -34.065 1.00 77.50 169 ILE A N 1
ATOM 1351 C CA . ILE A 1 169 ? 33.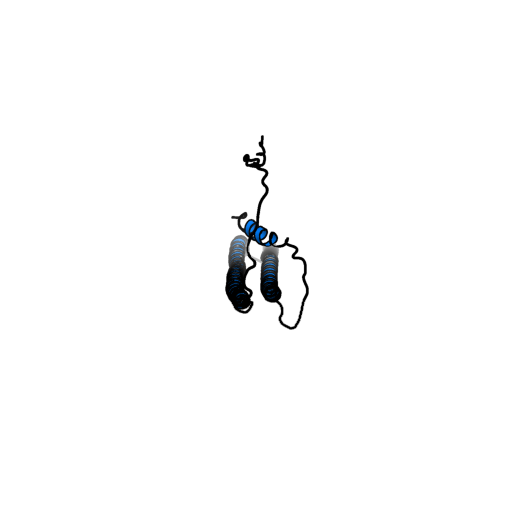808 2.812 -35.434 1.00 77.50 169 ILE A CA 1
ATOM 1352 C C . ILE A 1 169 ? 34.729 3.872 -36.042 1.00 77.50 169 ILE A C 1
ATOM 1354 O O . ILE A 1 169 ? 35.239 3.685 -37.144 1.00 77.50 169 ILE A O 1
ATOM 1358 N N . GLY A 1 170 ? 34.964 4.974 -35.325 1.00 74.38 170 GLY A N 1
ATOM 1359 C CA . GLY A 1 170 ? 35.817 6.061 -35.801 1.00 74.38 170 GLY A CA 1
ATOM 1360 C C . GLY A 1 170 ? 37.276 5.643 -36.004 1.00 74.38 170 GLY A C 1
ATOM 1361 O O . GLY A 1 170 ? 37.904 6.064 -36.974 1.00 74.38 170 GLY A O 1
ATOM 1362 N N . GLU A 1 171 ? 37.815 4.802 -35.120 1.00 82.00 171 GLU A N 1
ATOM 1363 C CA . GLU A 1 171 ? 39.171 4.251 -35.235 1.00 82.00 171 GLU A CA 1
ATOM 1364 C C . GLU A 1 171 ? 39.288 3.301 -36.439 1.00 82.00 171 GLU A C 1
ATOM 1366 O O . GLU A 1 171 ? 40.215 3.438 -37.239 1.00 82.00 171 GLU A O 1
ATOM 1371 N N . THR A 1 172 ? 38.304 2.420 -36.638 1.00 77.81 172 THR A N 1
ATOM 1372 C CA . THR A 1 172 ? 38.282 1.466 -37.761 1.00 77.81 172 THR A CA 1
ATOM 1373 C C . THR A 1 172 ? 38.110 2.180 -39.106 1.00 77.81 172 THR A C 1
ATOM 1375 O O . THR A 1 172 ? 38.856 1.918 -40.045 1.00 77.81 172 THR A O 1
ATOM 1378 N N . ALA A 1 173 ? 37.214 3.171 -39.187 1.00 72.75 173 ALA A N 1
ATOM 1379 C CA . ALA A 1 173 ? 37.018 3.976 -40.395 1.00 72.75 173 ALA A CA 1
ATOM 1380 C C . ALA A 1 173 ? 38.264 4.803 -40.763 1.00 72.75 173 ALA A C 1
ATOM 1382 O O . ALA A 1 173 ? 38.582 4.965 -41.941 1.00 72.75 173 ALA A O 1
ATOM 1383 N N . ARG A 1 174 ? 39.004 5.314 -39.767 1.00 74.19 174 ARG A N 1
ATOM 1384 C CA . ARG A 1 174 ? 40.288 5.999 -40.001 1.00 74.19 174 ARG A CA 1
ATOM 1385 C C . ARG A 1 174 ? 41.362 5.040 -40.509 1.00 74.19 174 ARG A C 1
ATOM 1387 O O . ARG A 1 174 ? 42.109 5.416 -41.409 1.00 74.19 174 ARG A O 1
ATOM 1394 N N . ALA A 1 175 ? 41.435 3.828 -39.962 1.00 77.12 175 ALA A N 1
ATOM 1395 C CA . ALA A 1 175 ? 42.371 2.805 -40.420 1.00 77.12 175 ALA A CA 1
ATOM 1396 C C . ALA A 1 175 ? 42.082 2.374 -41.871 1.00 77.12 175 ALA A C 1
ATOM 1398 O O . ALA A 1 175 ? 42.996 2.357 -42.694 1.00 77.12 175 ALA A O 1
ATOM 1399 N N . GLU A 1 176 ? 40.815 2.136 -42.221 1.00 68.50 176 GLU A N 1
ATOM 1400 C CA . GLU A 1 176 ? 40.404 1.801 -43.593 1.00 68.50 176 GLU A CA 1
ATOM 1401 C C . GLU A 1 176 ? 40.649 2.956 -44.579 1.00 68.50 176 GLU A C 1
ATOM 1403 O O . GLU A 1 176 ? 41.105 2.730 -45.701 1.00 68.50 176 GLU A O 1
ATOM 1408 N N . ALA A 1 177 ? 40.422 4.208 -44.167 1.00 67.19 177 ALA A N 1
ATOM 1409 C CA . ALA A 1 177 ? 40.717 5.378 -44.996 1.00 67.19 177 ALA A CA 1
ATOM 1410 C C . ALA A 1 177 ? 42.225 5.535 -45.277 1.00 67.19 177 ALA A C 1
ATOM 1412 O O . ALA A 1 177 ? 42.615 5.885 -46.394 1.00 67.19 177 ALA A O 1
ATOM 1413 N N . LEU A 1 178 ? 43.081 5.244 -44.290 1.00 72.19 178 LEU A N 1
ATOM 1414 C CA . LEU A 1 178 ? 44.539 5.240 -44.452 1.00 72.19 178 LEU A CA 1
ATOM 1415 C C . LEU A 1 178 ? 45.005 4.105 -45.377 1.00 72.19 178 LEU A C 1
ATOM 1417 O O . LEU A 1 178 ? 45.848 4.331 -46.246 1.00 72.19 178 LEU A O 1
ATOM 1421 N N . GLU A 1 179 ? 44.428 2.909 -45.250 1.00 61.38 179 GLU A N 1
ATOM 1422 C CA . GLU A 1 179 ? 44.689 1.768 -46.138 1.00 61.38 179 GLU A CA 1
ATOM 1423 C C . GLU A 1 179 ? 44.270 2.051 -47.592 1.00 61.38 179 GLU A C 1
ATOM 1425 O O . GLU A 1 179 ? 45.035 1.789 -48.528 1.00 61.38 179 GLU A O 1
ATOM 1430 N N . HIS A 1 180 ? 43.093 2.652 -47.799 1.00 58.94 180 HIS A N 1
ATOM 1431 C CA . HIS A 1 180 ? 42.620 3.070 -49.121 1.00 58.94 180 HIS A CA 1
ATOM 1432 C C . HIS A 1 180 ? 43.483 4.186 -49.725 1.00 58.94 180 HIS A C 1
ATOM 1434 O O . HIS A 1 180 ? 43.811 4.121 -50.912 1.00 58.94 180 HIS A O 1
ATOM 1440 N N . GLY A 1 181 ? 43.922 5.162 -48.924 1.00 59.47 181 GLY A N 1
ATOM 1441 C CA . GLY A 1 181 ? 44.863 6.200 -49.356 1.00 59.47 181 GLY A CA 1
ATOM 1442 C C . GLY A 1 181 ? 46.227 5.632 -49.764 1.00 59.47 181 GLY A C 1
ATOM 1443 O O . GLY A 1 181 ? 46.804 6.056 -50.765 1.00 59.47 181 GLY A O 1
ATOM 1444 N N . ARG A 1 182 ? 46.715 4.606 -49.056 1.00 58.09 182 ARG A N 1
ATOM 1445 C CA . ARG A 1 182 ? 47.973 3.913 -49.381 1.00 58.09 182 ARG A CA 1
ATOM 1446 C C . ARG A 1 182 ? 47.862 3.065 -50.652 1.00 58.09 182 ARG A C 1
ATOM 1448 O O . ARG A 1 182 ? 48.791 3.048 -51.458 1.00 58.09 182 ARG A O 1
ATOM 1455 N N . ARG A 1 183 ? 46.721 2.401 -50.875 1.00 56.22 183 ARG A N 1
ATOM 1456 C CA . ARG A 1 183 ? 46.424 1.687 -52.133 1.00 56.22 183 ARG A CA 1
ATOM 1457 C C . ARG A 1 183 ? 46.284 2.639 -53.324 1.00 56.22 183 ARG A C 1
ATOM 1459 O O . ARG A 1 183 ? 46.811 2.329 -54.388 1.00 56.22 183 ARG A O 1
ATOM 1466 N N . ALA A 1 184 ? 45.653 3.801 -53.144 1.00 54.53 184 ALA A N 1
ATOM 1467 C CA . ALA A 1 184 ? 45.557 4.829 -54.180 1.00 54.53 184 ALA A CA 1
ATOM 1468 C C . ALA A 1 184 ? 46.926 5.458 -54.504 1.00 54.53 184 ALA A C 1
ATOM 1470 O O . ALA A 1 184 ? 47.253 5.632 -55.672 1.00 54.53 184 ALA A O 1
ATOM 1471 N N . GLY A 1 185 ? 47.765 5.720 -53.494 1.00 51.62 185 GLY A N 1
ATOM 1472 C CA . GLY A 1 185 ? 49.130 6.227 -53.690 1.00 51.62 185 GLY A CA 1
ATOM 1473 C C . GLY A 1 185 ? 50.063 5.245 -54.411 1.00 51.62 185 GLY A C 1
ATOM 1474 O O . GLY A 1 185 ? 50.869 5.662 -55.240 1.00 51.62 185 GLY A O 1
ATOM 1475 N N . ASN A 1 186 ? 49.916 3.939 -54.165 1.00 49.25 186 ASN A N 1
ATOM 1476 C CA . ASN A 1 186 ? 50.707 2.905 -54.843 1.00 49.25 186 ASN A CA 1
ATOM 1477 C C . ASN A 1 186 ? 50.258 2.648 -56.295 1.00 49.25 186 ASN A C 1
ATOM 1479 O O . ASN A 1 186 ? 51.087 2.279 -57.130 1.00 49.25 186 ASN A O 1
ATOM 1483 N N . ALA A 1 187 ? 48.980 2.877 -56.620 1.00 48.03 187 ALA A N 1
ATOM 1484 C CA . ALA A 1 187 ? 48.483 2.805 -57.997 1.00 48.03 187 ALA A CA 1
ATOM 1485 C C . ALA A 1 187 ? 49.059 3.927 -58.886 1.00 48.03 187 ALA A C 1
ATOM 1487 O O . ALA A 1 187 ? 49.263 3.724 -60.080 1.00 48.03 187 ALA A O 1
ATOM 1488 N N . THR A 1 188 ? 49.408 5.082 -58.309 1.00 46.09 188 THR A N 1
ATOM 1489 C CA . THR A 1 188 ? 50.013 6.208 -59.046 1.00 46.09 188 THR A CA 1
ATOM 1490 C C . THR A 1 188 ? 51.517 6.027 -59.313 1.00 46.09 188 THR A C 1
ATOM 1492 O O . THR A 1 188 ? 52.074 6.729 -60.152 1.00 46.09 188 THR A O 1
ATOM 1495 N N . GLN A 1 189 ? 52.199 5.083 -58.648 1.00 47.88 189 GLN A N 1
ATOM 1496 C CA . GLN A 1 189 ? 53.649 4.863 -58.806 1.00 47.88 189 GLN A CA 1
ATOM 1497 C C . GLN A 1 189 ? 54.036 3.733 -59.776 1.00 47.88 189 GLN A C 1
ATOM 1499 O O . GLN A 1 189 ? 55.221 3.550 -60.045 1.00 47.88 189 GLN A O 1
ATOM 1504 N N . THR A 1 190 ? 53.077 2.990 -60.339 1.00 43.97 190 THR A N 1
ATOM 1505 C CA . THR A 1 190 ? 53.355 1.804 -61.180 1.00 43.97 190 THR A CA 1
ATOM 1506 C C . THR A 1 190 ? 52.757 1.867 -62.589 1.00 43.97 190 THR A C 1
ATOM 1508 O O . THR A 1 190 ? 52.440 0.841 -63.184 1.00 43.97 190 THR A O 1
ATOM 1511 N N . GLY A 1 191 ? 52.668 3.062 -63.185 1.00 42.62 191 GLY A N 1
ATOM 1512 C CA . GLY A 1 191 ? 52.214 3.207 -64.570 1.00 42.62 191 GLY A CA 1
ATOM 1513 C C . GLY A 1 191 ? 52.760 4.437 -65.290 1.00 42.62 191 GLY A C 1
ATOM 1514 O O . GLY A 1 191 ? 52.139 5.494 -65.252 1.00 42.62 191 GLY A O 1
ATOM 1515 N N . THR A 1 192 ? 53.876 4.257 -66.008 1.00 38.50 192 THR A N 1
ATOM 1516 C CA . THR A 1 192 ? 54.114 4.655 -67.422 1.00 38.50 192 THR A CA 1
ATOM 1517 C C . THR A 1 192 ? 55.531 5.203 -67.649 1.00 38.50 192 THR A C 1
ATOM 1519 O O . THR A 1 192 ? 55.845 6.360 -67.377 1.00 38.50 192 THR A O 1
ATOM 1522 N N . GLN A 1 193 ? 56.389 4.340 -68.203 1.00 37.97 193 GLN A N 1
ATOM 1523 C CA . GLN A 1 193 ? 57.626 4.705 -68.890 1.00 37.97 193 GLN A CA 1
ATOM 1524 C C . GLN A 1 193 ? 57.326 5.272 -70.295 1.00 37.97 193 GLN A C 1
ATOM 1526 O O . GLN A 1 193 ? 56.505 4.721 -71.016 1.00 37.97 193 GLN A O 1
ATOM 1531 N N . ARG A 1 194 ? 58.093 6.309 -70.669 1.00 35.53 194 ARG A N 1
ATOM 1532 C CA . ARG A 1 194 ? 58.567 6.729 -72.013 1.00 35.53 194 ARG A CA 1
ATOM 1533 C C . ARG A 1 194 ? 57.591 6.856 -73.203 1.00 35.53 194 ARG A C 1
ATOM 1535 O O . ARG A 1 194 ? 57.219 5.876 -73.833 1.00 35.53 194 ARG A O 1
ATOM 1542 N N . GLY A 1 195 ? 57.487 8.097 -73.690 1.00 31.55 195 GLY A N 1
ATOM 1543 C CA . GLY A 1 195 ? 57.408 8.452 -75.116 1.00 31.55 195 GLY A CA 1
ATOM 1544 C C . GLY A 1 195 ? 57.869 9.912 -75.333 1.00 31.55 195 GLY A C 1
ATOM 1545 O O . GLY A 1 195 ? 57.464 10.763 -74.543 1.00 31.55 195 GLY A O 1
ATOM 1546 N N . PRO A 1 196 ? 58.756 10.227 -76.305 1.00 45.78 196 PRO A N 1
ATOM 1547 C CA . PRO A 1 196 ? 59.248 11.590 -76.558 1.00 45.78 196 PRO A CA 1
ATOM 1548 C C . PRO A 1 196 ? 58.225 12.454 -77.335 1.00 45.78 196 PRO A C 1
ATOM 1550 O O . PRO A 1 196 ? 57.311 11.902 -77.950 1.00 45.78 196 PRO A O 1
ATOM 1553 N N . PRO A 1 197 ? 58.351 13.798 -77.319 1.00 50.53 197 PRO A N 1
ATOM 1554 C CA . PRO A 1 197 ? 57.287 14.711 -77.738 1.00 50.53 197 PRO A CA 1
ATOM 1555 C C . PRO A 1 197 ? 57.338 15.019 -79.245 1.00 50.53 197 PRO A C 1
ATOM 1557 O O . PRO A 1 197 ? 58.436 15.162 -79.789 1.00 50.53 197 PRO A O 1
ATOM 1560 N N . PRO A 1 198 ? 56.199 15.235 -79.930 1.00 42.75 198 PRO A N 1
ATOM 1561 C CA . PRO A 1 198 ? 56.190 15.975 -81.179 1.00 42.75 198 PRO A CA 1
ATOM 1562 C C . PRO A 1 198 ? 56.030 17.482 -80.919 1.00 42.75 198 PRO A C 1
ATOM 1564 O O . PRO A 1 198 ? 55.361 17.934 -79.991 1.00 42.75 198 PRO A O 1
ATOM 1567 N N . ARG A 1 199 ? 56.725 18.239 -81.763 1.00 39.72 199 ARG A N 1
ATOM 1568 C CA . ARG A 1 199 ? 57.030 19.669 -81.708 1.00 39.72 199 ARG A CA 1
ATOM 1569 C C . ARG A 1 199 ? 56.106 20.447 -82.660 1.00 39.72 199 ARG A C 1
ATOM 1571 O O . ARG A 1 199 ? 55.923 20.003 -83.782 1.00 39.72 199 ARG A O 1
ATOM 1578 N N . ASN A 1 200 ? 55.626 21.601 -82.182 1.00 38.06 200 ASN A N 1
ATOM 1579 C CA . ASN A 1 200 ? 55.211 22.853 -82.853 1.00 38.06 200 ASN A CA 1
ATOM 1580 C C . ASN A 1 200 ? 54.395 22.818 -84.167 1.00 38.06 200 ASN A C 1
ATOM 1582 O O . ASN A 1 200 ? 54.919 22.410 -85.192 1.00 38.06 200 ASN A O 1
ATOM 1586 N N . GLU A 1 201 ? 53.217 23.464 -84.179 1.00 31.91 201 GLU A N 1
ATOM 1587 C CA . GLU A 1 201 ? 53.036 24.857 -84.667 1.00 31.91 201 GLU A CA 1
ATOM 1588 C C . GLU A 1 201 ? 51.606 25.422 -84.387 1.00 31.91 201 GLU A C 1
ATOM 1590 O O . GLU A 1 201 ? 50.629 24.682 -84.499 1.00 31.91 201 GLU A O 1
ATOM 1595 N N . PRO A 1 202 ? 51.462 26.713 -83.996 1.00 45.44 202 PRO A N 1
ATOM 1596 C CA . PRO A 1 202 ? 50.215 27.518 -83.982 1.00 45.44 202 PRO A CA 1
ATOM 1597 C C . PRO A 1 202 ? 50.180 28.463 -85.230 1.00 45.44 202 PRO A C 1
ATOM 1599 O O . PRO A 1 202 ? 51.033 28.253 -86.090 1.00 45.44 202 PRO A O 1
ATOM 1602 N N . PRO A 1 203 ? 49.365 29.551 -85.387 1.00 51.12 203 PRO A N 1
ATOM 1603 C CA . PRO A 1 203 ? 48.207 30.103 -84.641 1.00 51.12 203 PRO A CA 1
ATOM 1604 C C . PRO A 1 203 ? 47.021 30.619 -85.528 1.00 51.12 203 PRO A C 1
ATOM 1606 O O . PRO A 1 203 ? 47.196 30.911 -86.706 1.00 51.12 203 PRO A O 1
ATOM 1609 N N . SER A 1 204 ? 45.843 30.902 -84.942 1.00 37.34 204 SER A N 1
ATOM 1610 C CA . SER A 1 204 ? 45.002 32.107 -85.233 1.00 37.34 204 SER A CA 1
ATOM 1611 C C . SER A 1 204 ? 43.910 32.235 -84.150 1.00 37.34 204 SER A C 1
ATOM 1613 O O . SER A 1 204 ? 43.017 31.405 -84.061 1.00 37.34 204 SER A O 1
ATOM 1615 N N . GLN A 1 205 ? 44.099 33.049 -83.107 1.00 39.28 205 GLN A N 1
ATOM 1616 C CA . GLN A 1 205 ? 43.581 34.422 -82.963 1.00 39.28 205 GLN A CA 1
ATOM 1617 C C . GLN A 1 205 ? 42.094 34.614 -83.327 1.00 39.28 205 GLN A C 1
ATOM 1619 O O . GLN A 1 205 ? 41.757 34.802 -84.487 1.00 39.28 205 GLN A O 1
ATOM 1624 N N . HIS A 1 206 ? 41.236 34.734 -82.309 1.00 34.12 206 HIS A N 1
ATOM 1625 C CA . HIS A 1 206 ? 40.427 35.945 -82.152 1.00 34.12 206 HIS A CA 1
ATOM 1626 C C . HIS A 1 206 ? 40.117 36.205 -80.675 1.00 34.12 206 HIS A C 1
ATOM 1628 O O . HIS A 1 206 ? 39.672 35.334 -79.932 1.00 34.12 206 HIS A O 1
ATOM 1634 N N . ALA A 1 207 ? 40.450 37.425 -80.268 1.00 35.28 207 ALA A N 1
ATOM 1635 C CA . ALA A 1 207 ? 40.327 37.981 -78.935 1.00 35.28 207 ALA A CA 1
ATOM 1636 C C . ALA A 1 207 ? 38.939 38.597 -78.684 1.00 35.28 207 ALA A C 1
ATOM 1638 O O . ALA A 1 207 ? 38.267 39.033 -79.615 1.00 35.28 207 ALA A O 1
ATOM 163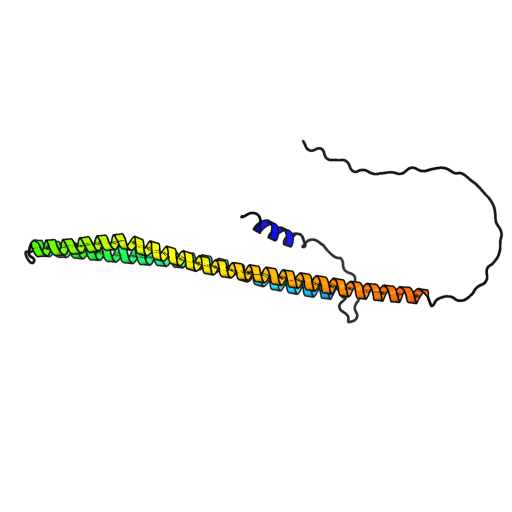9 N N . GLY A 1 208 ? 38.587 38.703 -77.400 1.00 34.50 208 GLY A N 1
ATOM 1640 C CA . GLY A 1 208 ? 37.442 39.448 -76.860 1.00 34.50 208 GLY A CA 1
ATOM 1641 C C . GLY A 1 208 ? 36.957 38.783 -75.567 1.00 34.50 208 GLY A C 1
ATOM 1642 O O . GLY A 1 208 ? 36.087 37.931 -75.613 1.00 34.50 208 GLY A O 1
ATOM 1643 N N . SER A 1 209 ? 37.669 38.875 -74.439 1.00 34.50 209 SER A N 1
ATOM 1644 C CA . SER A 1 209 ? 37.752 40.007 -73.496 1.00 34.50 209 SER A CA 1
ATOM 1645 C C . SER A 1 209 ? 36.407 40.426 -72.882 1.00 34.50 209 SER A C 1
ATOM 1647 O O . SER A 1 209 ? 35.624 41.099 -73.542 1.00 34.50 209 SER A O 1
ATOM 1649 N N . GLY A 1 210 ? 36.228 40.148 -71.580 1.00 32.28 210 GLY A N 1
ATOM 1650 C CA . GLY A 1 210 ? 35.609 41.128 -70.675 1.00 32.28 210 GLY A CA 1
ATOM 1651 C C . GLY A 1 210 ? 34.508 40.675 -69.704 1.00 32.28 210 GLY A C 1
ATOM 1652 O O . GLY A 1 210 ? 33.337 40.854 -69.993 1.00 32.28 210 GLY A O 1
ATOM 1653 N N . ALA A 1 211 ? 34.938 40.284 -68.498 1.00 37.16 211 ALA A N 1
ATOM 1654 C CA . ALA A 1 211 ? 34.412 40.699 -67.181 1.00 37.16 211 ALA A CA 1
ATOM 1655 C C . ALA A 1 211 ? 33.082 40.146 -66.594 1.00 37.16 211 ALA A C 1
ATOM 1657 O O . ALA A 1 211 ? 31.982 40.519 -66.978 1.00 37.16 211 ALA A O 1
ATOM 1658 N N . ASN A 1 212 ? 33.264 39.361 -65.517 1.00 35.88 212 ASN A N 1
ATOM 1659 C CA . ASN A 1 212 ? 32.677 39.461 -64.165 1.00 35.88 212 ASN A CA 1
ATOM 1660 C C . ASN A 1 212 ? 31.226 39.942 -63.964 1.00 35.88 212 ASN A C 1
ATOM 1662 O O . ASN A 1 212 ? 30.946 41.121 -64.142 1.00 35.88 212 ASN A O 1
ATOM 1666 N N . ALA A 1 213 ? 30.412 39.112 -63.292 1.00 41.19 213 ALA A N 1
ATOM 1667 C CA . ALA A 1 213 ? 29.707 39.519 -62.066 1.00 41.19 213 ALA A CA 1
ATOM 1668 C C . ALA A 1 213 ? 29.110 38.319 -61.303 1.00 41.19 213 ALA A C 1
ATOM 1670 O O . ALA A 1 213 ? 28.284 37.560 -61.801 1.00 41.19 213 ALA A O 1
ATOM 1671 N N . THR A 1 214 ? 29.539 38.214 -60.052 1.00 36.66 214 THR A N 1
ATOM 1672 C CA . THR A 1 214 ? 29.016 37.433 -58.932 1.00 36.66 214 THR A CA 1
ATOM 1673 C C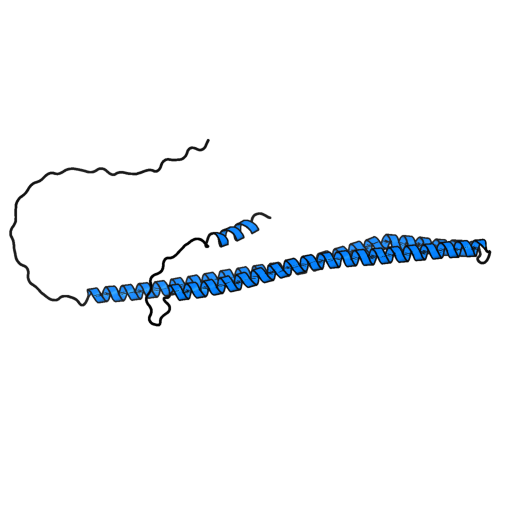 . THR A 1 214 ? 27.495 37.568 -58.780 1.00 36.66 214 THR A C 1
ATOM 1675 O O . THR A 1 214 ? 26.996 38.679 -58.620 1.00 36.66 214 THR A O 1
ATOM 1678 N N . GLN A 1 215 ? 26.756 36.454 -58.733 1.00 41.09 215 GLN A N 1
ATOM 1679 C CA . GLN A 1 215 ? 25.395 36.430 -58.183 1.00 41.09 215 GLN A CA 1
ATOM 1680 C C . GLN A 1 215 ? 25.396 35.731 -56.825 1.00 41.09 215 GLN A C 1
ATOM 1682 O O . GLN A 1 215 ? 25.333 34.511 -56.698 1.00 41.09 215 GLN A O 1
ATOM 1687 N N . THR A 1 216 ? 25.474 36.563 -55.794 1.00 35.44 216 THR A N 1
ATOM 1688 C CA . THR A 1 216 ? 24.999 36.295 -54.441 1.00 35.44 216 THR A CA 1
ATOM 1689 C C . THR A 1 216 ? 23.482 36.112 -54.465 1.00 35.44 216 THR A C 1
ATOM 1691 O O . THR A 1 216 ? 22.758 37.068 -54.737 1.00 35.44 216 THR A O 1
ATOM 1694 N N . HIS A 1 217 ? 22.991 34.916 -54.140 1.00 40.16 217 HIS A N 1
ATOM 1695 C CA . HIS A 1 217 ? 21.577 34.697 -53.841 1.00 40.16 217 HIS A CA 1
ATOM 1696 C C . HIS A 1 217 ? 21.380 34.651 -52.319 1.00 40.16 217 HIS A C 1
ATOM 1698 O O . HIS A 1 217 ? 21.654 33.650 -51.661 1.00 40.16 217 HIS A O 1
ATOM 1704 N N . THR A 1 218 ? 20.914 35.766 -51.761 1.00 52.22 218 THR A N 1
ATOM 1705 C CA . THR A 1 218 ? 20.392 35.866 -50.392 1.00 52.22 218 THR A CA 1
ATOM 1706 C C . THR A 1 218 ? 18.955 35.321 -50.364 1.00 52.22 218 THR A C 1
ATOM 1708 O O . THR A 1 218 ? 18.159 35.714 -51.222 1.00 52.22 218 THR A O 1
ATOM 1711 N N . PRO A 1 219 ? 18.571 34.452 -49.411 1.00 53.62 219 PRO A N 1
ATOM 1712 C CA . PRO A 1 219 ? 17.178 34.051 -49.217 1.00 53.62 219 PRO A CA 1
ATOM 1713 C C . PRO A 1 219 ? 16.391 35.121 -48.427 1.00 53.62 219 PRO A C 1
ATOM 1715 O O . PRO A 1 219 ? 16.956 35.780 -47.549 1.00 53.62 219 PRO A O 1
ATOM 1718 N N . PRO A 1 220 ? 15.088 35.318 -48.703 1.00 60.03 220 PRO A N 1
ATOM 1719 C CA . PRO A 1 220 ? 14.296 36.371 -48.075 1.00 60.03 220 PRO A CA 1
ATOM 1720 C C . PRO A 1 220 ? 13.937 36.044 -46.619 1.00 60.03 220 PRO A C 1
ATOM 1722 O O . PRO A 1 220 ? 13.382 34.991 -46.303 1.00 60.03 220 PRO A O 1
ATOM 1725 N N . GLY A 1 221 ? 14.212 37.007 -45.737 1.00 39.34 221 GLY A N 1
ATOM 1726 C CA . GLY A 1 221 ? 13.780 37.008 -44.345 1.00 39.34 221 GLY A CA 1
ATOM 1727 C C . GLY A 1 221 ? 12.259 37.111 -44.219 1.00 39.34 221 GLY A C 1
ATOM 1728 O O . GLY A 1 221 ? 11.625 38.028 -44.744 1.00 39.34 221 GLY A O 1
ATOM 1729 N N . ARG A 1 222 ? 11.677 36.167 -43.478 1.00 47.06 222 ARG A N 1
ATOM 1730 C CA . ARG A 1 222 ? 10.281 36.191 -43.037 1.00 47.06 222 ARG A CA 1
ATOM 1731 C C . ARG A 1 222 ? 10.126 37.213 -41.906 1.00 47.06 222 ARG A C 1
ATOM 1733 O O . ARG A 1 222 ? 10.653 37.023 -40.813 1.00 47.06 222 ARG A O 1
ATOM 1740 N N . ARG A 1 223 ? 9.376 38.283 -42.179 1.00 47.38 223 ARG A N 1
ATOM 1741 C CA . ARG A 1 223 ? 8.746 39.144 -41.169 1.00 47.38 223 ARG A CA 1
ATOM 1742 C C . ARG A 1 223 ? 7.672 38.335 -40.439 1.00 47.38 223 ARG A C 1
ATOM 1744 O O . ARG A 1 223 ? 6.721 37.906 -41.085 1.00 47.38 223 ARG A O 1
ATOM 1751 N N . ASN A 1 224 ? 7.791 38.200 -39.122 1.00 50.97 224 ASN A N 1
ATOM 1752 C CA . ASN A 1 224 ? 6.641 37.926 -38.266 1.00 50.97 224 ASN A CA 1
ATOM 1753 C C . ASN A 1 224 ? 6.110 39.264 -37.740 1.00 50.97 224 ASN A C 1
ATOM 1755 O O . ASN A 1 224 ? 6.854 40.047 -37.147 1.00 50.97 224 ASN A O 1
ATOM 1759 N N . ARG A 1 225 ? 4.835 39.514 -38.031 1.00 52.59 225 ARG A N 1
ATOM 1760 C CA . ARG A 1 225 ? 3.921 40.235 -37.147 1.00 52.59 225 ARG A CA 1
ATOM 1761 C C . ARG A 1 225 ? 3.305 39.213 -36.202 1.00 52.59 225 ARG A C 1
ATOM 1763 O O . ARG A 1 225 ? 3.133 38.062 -36.665 1.00 52.59 225 ARG A O 1
#

Secondary structure (DSSP, 8-state):
--SHHHHHHHHHHGGG----------SSS--HHHHHHHHHHHHHHHHHHHHHHHHHHHHHHHHHHHHHHHHHHHHHHHHHHHHHHHHHHHHHHHHHHHHTT-S-HHHHHHHHHHHHHHHHHHHHHHHHHHHHHHHHHHHHHHHHHHHHHHHHHHHHHHHHHHHHHHHHHHHHHHHHHHHHHHHHHHHTTSS----PPPP------------------PPPP----